Protein AF-0000000084444527 (afdb_homodimer)

pLDDT: mean 91.04, std 11.43, range [28.31, 98.81]

Organism: NCBI:txid207340

InterPro domains:
  IPR032710 NTF2-like domain superfamily [SSF54427] (9-114)

Nearest PDB structures (foldseek):
  1ask-assembly1_B  TM=8.135E-01  e=3.419E-04  Rattus norvegicus
  3ujm-assembly1_B  TM=7.842E-01  e=1.025E-03  Drosophila melanogaster
  8v1l-assembly3_F-2  TM=7.521E-01  e=4.103E-03  Homo sapiens
  6ta7-assembly3_D  TM=7.707E-01  e=9.762E-03  Homo sapiens
  8v1l-assembly2_D  TM=7.637E-01  e=1.740E-02  Homo sapiens

Secondary structure (DSSP, 8-state):
--HHHHHHHHHHHHHS-HHHHHHHEEEEEEEE-SSTT-EEEHHHHHHHHHTSPPPSEEEEEEEEEEEEETTEEEEEEEEEEE-TTS--EEEEEEEEEEEEETTEEEEEEEEEE-------/--HHHHHHHHHHHHHS-HHHHHHHEEEEEEEE-SSTT-EEEHHHHHHHHHTSPPPSEEEEEEEEEEEEETTEEEEEEEEEEE-TTS--EEEEEEEEEEEEETTEEEEEEEEEE-------

Radius of gyration: 17.02 Å; Cα contacts (8 Å, |Δi|>4): 523; chains: 2; bounding box: 49×42×37 Å

Sequence (240 aa):
MDDNRVWDFETSLWTADAKHYRDSIDDECLMVLPEPPYVMSGQQAIAAVSDTPRWTRVTLSERQVMRPQEGLIVVAYKAEAEREGSQPYVAHCTSTYRRLGHEEWRVVQHQQTPPLTVGGMDDNRVWDFETSLWTADAKHYRDSIDDECLMVLPEPPYVMSGQQAIAAVSDTPRWTRVTLSERQVMRPQEGLIVVAYKAEAEREGSQPYVAHCTSTYRRLGHEEWRVVQHQQTPPLTVGG

Structure (mmCIF, N/CA/C/O backbone):
data_AF-0000000084444527-model_v1
#
loop_
_entity.id
_entity.type
_entity.pdbx_description
1 polymer 'DUF4440 domain-containing protein'
#
loop_
_atom_site.group_PDB
_atom_site.id
_atom_site.type_symbol
_atom_site.label_atom_id
_atom_site.label_alt_id
_atom_site.label_comp_id
_atom_site.label_asym_id
_atom_site.label_entity_id
_atom_site.label_seq_id
_atom_site.pdbx_PDB_ins_code
_atom_site.Cartn_x
_atom_site.Cartn_y
_atom_site.Cartn_z
_atom_site.occupancy
_atom_site.B_iso_or_equiv
_atom_site.auth_seq_id
_atom_site.auth_comp_id
_atom_site.auth_asym_id
_atom_site.auth_atom_id
_atom_site.pdbx_PDB_model_num
ATOM 1 N N . MET A 1 1 ? -16.109 11.234 -1.781 1 87.56 1 MET A N 1
ATOM 2 C CA . MET A 1 1 ? -15.156 12.336 -1.745 1 87.56 1 MET A CA 1
ATOM 3 C C . MET A 1 1 ? -14.602 12.617 -3.137 1 87.56 1 MET A C 1
ATOM 5 O O . MET A 1 1 ? -14.164 11.703 -3.836 1 87.56 1 MET A O 1
ATOM 9 N N . ASP A 1 2 ? -14.68 13.906 -3.512 1 93.25 2 ASP A N 1
ATOM 10 C CA . ASP A 1 2 ? -14.141 14.203 -4.836 1 93.25 2 ASP A CA 1
ATOM 11 C C . ASP A 1 2 ? -12.609 14.219 -4.816 1 93.25 2 ASP A C 1
ATOM 13 O O . ASP A 1 2 ? -12 14.188 -3.746 1 93.25 2 ASP A O 1
ATOM 17 N N . ASP A 1 3 ? -11.969 14.219 -6.008 1 96.19 3 ASP A N 1
ATOM 18 C CA . ASP A 1 3 ? -10.531 14.039 -6.129 1 96.19 3 ASP A CA 1
ATOM 19 C C . ASP A 1 3 ? -9.773 15.148 -5.402 1 96.19 3 ASP A C 1
ATOM 21 O O . ASP A 1 3 ? -8.75 14.891 -4.762 1 96.19 3 ASP A O 1
ATOM 25 N N . ASN A 1 4 ? -10.203 16.344 -5.535 1 96.25 4 ASN A N 1
ATOM 26 C CA . ASN A 1 4 ? -9.539 17.438 -4.855 1 96.25 4 ASN A CA 1
ATOM 27 C C . ASN A 1 4 ? -9.484 17.219 -3.348 1 96.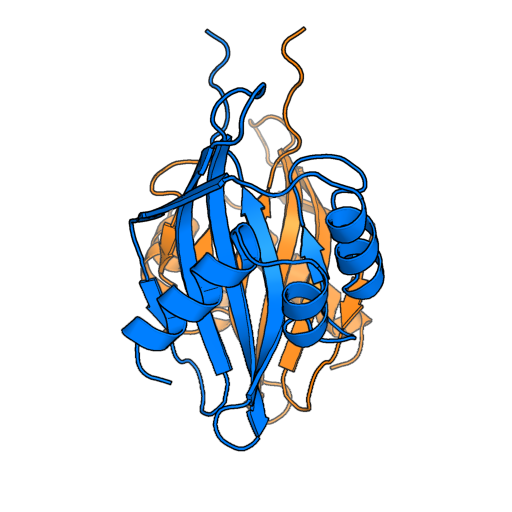25 4 ASN A C 1
ATOM 29 O O . ASN A 1 4 ? -8.453 17.453 -2.717 1 96.25 4 ASN A O 1
ATOM 33 N N . ARG A 1 5 ? -10.594 16.812 -2.799 1 95.5 5 ARG A N 1
ATOM 34 C CA . ARG A 1 5 ? -10.672 16.547 -1.365 1 95.5 5 ARG A CA 1
ATOM 35 C C . ARG A 1 5 ? -9.766 15.391 -0.976 1 95.5 5 ARG A C 1
ATOM 37 O O . ARG A 1 5 ? -9.188 15.383 0.114 1 95.5 5 ARG A O 1
ATOM 44 N N . VAL A 1 6 ? -9.664 14.375 -1.839 1 97.38 6 VAL A N 1
ATOM 45 C CA . VAL A 1 6 ? -8.773 13.234 -1.616 1 97.38 6 VAL A CA 1
ATOM 46 C C . VAL A 1 6 ? -7.336 13.727 -1.469 1 97.38 6 VAL A C 1
ATOM 48 O O . VAL A 1 6 ? -6.648 13.375 -0.508 1 97.38 6 VAL A O 1
ATOM 51 N N . TRP A 1 7 ? -6.945 14.594 -2.361 1 97.81 7 TRP A N 1
ATOM 52 C CA . TRP A 1 7 ? -5.551 15.008 -2.381 1 97.81 7 TRP A CA 1
ATOM 53 C C . TRP A 1 7 ? -5.266 16.016 -1.268 1 97.81 7 TRP A C 1
ATOM 55 O O . TRP A 1 7 ? -4.164 16.031 -0.711 1 97.81 7 TRP A O 1
ATOM 65 N N . ASP A 1 8 ? -6.297 16.844 -0.928 1 95.5 8 ASP A N 1
ATOM 66 C CA . ASP A 1 8 ? -6.16 17.672 0.262 1 95.5 8 ASP A CA 1
ATOM 67 C C . ASP A 1 8 ? -5.965 16.812 1.513 1 95.5 8 ASP A C 1
ATOM 69 O O . ASP A 1 8 ? -5.113 17.125 2.352 1 95.5 8 ASP A O 1
ATOM 73 N N . PHE A 1 9 ? -6.762 15.836 1.606 1 95.31 9 PHE A N 1
ATOM 74 C CA . PHE A 1 9 ? -6.676 14.906 2.723 1 95.31 9 PHE A CA 1
ATOM 75 C C . PHE A 1 9 ? -5.309 14.234 2.766 1 95.31 9 PHE A C 1
ATOM 77 O O . PHE A 1 9 ? -4.633 14.258 3.797 1 95.31 9 PHE A O 1
ATOM 84 N N . GLU A 1 10 ? -4.871 13.727 1.662 1 97.06 10 GLU A N 1
ATOM 85 C CA . GLU A 1 10 ? -3.582 13.047 1.591 1 97.06 10 GLU A CA 1
ATOM 86 C C . GLU A 1 10 ? -2.439 14 1.938 1 97.06 10 GLU A C 1
ATOM 88 O O . GLU A 1 10 ? -1.533 13.641 2.693 1 97.06 10 GLU A O 1
ATOM 93 N N . THR A 1 11 ? -2.443 15.219 1.368 1 95.81 11 THR A N 1
ATOM 94 C CA . THR A 1 11 ? -1.426 16.219 1.666 1 95.81 11 THR A CA 1
ATOM 95 C C . THR A 1 11 ? -1.365 16.5 3.166 1 95.81 11 THR A C 1
ATOM 97 O O . THR A 1 11 ? -0.28 16.641 3.734 1 95.81 11 THR A O 1
ATOM 100 N N . SER A 1 12 ? -2.51 16.531 3.773 1 93.31 12 SER A N 1
ATOM 101 C CA . SER A 1 12 ? -2.572 16.828 5.199 1 93.31 12 SER A CA 1
ATOM 102 C C . SER A 1 12 ? -1.908 15.734 6.027 1 93.31 12 SER A C 1
ATOM 104 O O . SER A 1 12 ? -1.396 16 7.117 1 93.31 12 SER A O 1
ATOM 106 N N . LEU A 1 13 ? -1.876 14.539 5.602 1 92.31 13 LEU A N 1
ATOM 107 C CA . LEU A 1 13 ? -1.239 13.43 6.316 1 92.31 13 LEU A CA 1
ATOM 108 C C . LEU A 1 13 ? 0.27 13.641 6.398 1 92.31 13 LEU A C 1
ATOM 110 O O . LEU A 1 13 ? 0.923 13.117 7.305 1 92.31 13 LEU A O 1
ATOM 114 N N . TRP A 1 14 ? 0.808 14.391 5.477 1 92.56 14 TRP A N 1
ATOM 115 C CA . TRP A 1 14 ? 2.24 14.664 5.43 1 92.56 14 TRP A CA 1
ATOM 116 C C . TRP A 1 14 ? 2.598 15.875 6.277 1 92.56 14 TRP A C 1
ATOM 118 O O . TRP A 1 14 ? 3.686 15.945 6.852 1 92.56 14 TRP A O 1
ATOM 128 N N . THR A 1 15 ? 1.661 16.812 6.316 1 89.75 15 THR A N 1
ATOM 129 C CA . THR A 1 15 ? 2.053 18.125 6.816 1 89.75 15 THR A CA 1
ATOM 130 C C . THR A 1 15 ? 1.261 18.484 8.07 1 89.75 15 THR A C 1
ATOM 132 O O . THR A 1 15 ? 1.638 19.391 8.812 1 89.75 15 THR A O 1
ATOM 135 N N . ALA A 1 16 ? 0.19 17.812 8.281 1 81.19 16 ALA A N 1
ATOM 136 C CA . ALA A 1 16 ? -0.69 18.203 9.383 1 81.19 16 ALA A CA 1
ATOM 137 C C . ALA A 1 16 ? -0.092 17.797 10.727 1 81.19 16 ALA A C 1
ATOM 139 O O . ALA A 1 16 ? 0.877 17.047 10.789 1 81.19 16 ALA A O 1
ATOM 140 N N . ASP A 1 17 ? -0.703 18.328 11.719 1 80.69 17 ASP A N 1
ATOM 141 C CA . ASP A 1 17 ? -0.211 18.062 13.07 1 80.69 17 ASP A CA 1
ATOM 142 C C . ASP A 1 17 ? -0.564 16.641 13.516 1 80.69 17 ASP A C 1
ATOM 144 O O . ASP A 1 17 ? -1.312 15.938 12.828 1 80.69 17 ASP A O 1
ATOM 148 N N . ALA A 1 18 ? -0.003 16.281 14.648 1 79.62 18 ALA A N 1
ATOM 149 C CA . ALA A 1 18 ? -0.12 14.93 15.164 1 79.62 18 ALA A CA 1
ATOM 150 C C . ALA A 1 18 ? -1.575 14.57 15.453 1 79.62 18 ALA A C 1
ATOM 152 O O . ALA A 1 18 ? -1.994 13.43 15.258 1 79.62 18 ALA A O 1
ATOM 153 N N . LYS A 1 19 ? -2.311 15.523 15.953 1 82 19 LYS A N 1
ATOM 154 C CA . LYS A 1 19 ? -3.711 15.258 16.266 1 82 19 LYS A CA 1
ATOM 155 C C . LYS A 1 19 ? -4.512 14.922 15.016 1 82 19 LYS A C 1
ATOM 157 O O . LYS A 1 19 ? -5.27 13.953 14.992 1 82 19 LYS A O 1
ATOM 162 N N . HIS A 1 20 ? -4.336 15.727 14.07 1 85.31 20 HIS A N 1
ATOM 163 C CA . HIS A 1 20 ? -5.012 15.469 12.805 1 85.31 20 HIS A CA 1
ATOM 164 C C . HIS A 1 20 ? -4.602 14.117 12.227 1 85.31 20 HIS A C 1
ATOM 166 O O . HIS A 1 20 ? -5.445 13.367 11.727 1 85.31 20 HIS A O 1
ATOM 172 N N . TYR A 1 21 ? -3.348 13.859 12.305 1 87.56 21 TYR A N 1
ATOM 173 C CA . TYR A 1 21 ? -2.844 12.57 11.836 1 87.56 21 TYR A CA 1
ATOM 174 C C . TYR A 1 21 ? -3.525 11.422 12.57 1 87.56 21 TYR A C 1
ATOM 176 O O . TYR A 1 21 ? -4.031 10.492 11.938 1 87.56 21 TYR A O 1
ATOM 184 N N . ARG A 1 22 ? -3.668 11.539 13.852 1 88.19 22 ARG A N 1
ATOM 185 C CA . ARG A 1 22 ? -4.277 10.508 14.688 1 88.19 22 ARG A CA 1
ATOM 186 C C . ARG A 1 22 ? -5.738 10.289 14.305 1 88.19 22 ARG A C 1
ATOM 188 O O . ARG A 1 22 ? -6.211 9.148 14.266 1 88.19 22 ARG A O 1
ATOM 195 N N . ASP A 1 23 ? -6.375 11.367 13.984 1 91.44 23 ASP A N 1
ATOM 196 C CA . ASP A 1 23 ? -7.797 11.289 13.672 1 91.44 23 ASP A CA 1
ATOM 197 C C . ASP A 1 23 ? -8.023 10.711 12.273 1 91.44 23 ASP A C 1
ATOM 199 O O . ASP A 1 23 ? -9.141 10.312 11.938 1 91.44 23 ASP A O 1
ATOM 203 N N . SER A 1 24 ? -6.992 10.625 11.523 1 94.12 24 SER A N 1
ATOM 204 C CA . SER A 1 24 ? -7.121 10.234 10.117 1 94.12 24 SER A CA 1
ATOM 205 C C . SER A 1 24 ? -6.758 8.773 9.922 1 94.12 24 SER A C 1
ATOM 207 O O . SER A 1 24 ? -7.094 8.18 8.891 1 94.12 24 SER A O 1
ATOM 209 N N . ILE A 1 25 ? -6.082 8.219 10.898 1 95.06 25 ILE A N 1
ATOM 210 C CA . ILE A 1 25 ? -5.543 6.871 10.734 1 95.06 25 ILE A CA 1
ATOM 211 C C . ILE A 1 25 ? -6.441 5.867 11.461 1 95.06 25 ILE A C 1
ATOM 213 O O . ILE A 1 25 ? -6.777 6.055 12.633 1 95.06 25 ILE A O 1
ATOM 217 N N . ASP A 1 26 ? -6.828 4.836 10.797 1 96.19 26 ASP A N 1
ATOM 218 C CA . ASP A 1 26 ? -7.652 3.775 11.367 1 96.19 26 ASP A CA 1
ATOM 219 C C . ASP A 1 26 ? -6.871 2.982 12.414 1 96.19 26 ASP A C 1
ATOM 221 O O . ASP A 1 26 ? -5.664 2.787 12.281 1 96.19 26 ASP A O 1
ATOM 225 N N . ASP A 1 27 ? -7.527 2.463 13.398 1 92.5 27 ASP A N 1
ATOM 226 C CA . ASP A 1 27 ? -6.91 1.618 14.414 1 92.5 27 ASP A CA 1
ATOM 227 C C . ASP A 1 27 ? -6.32 0.352 13.789 1 92.5 27 ASP A C 1
ATOM 229 O O . ASP A 1 27 ? -5.348 -0.203 14.305 1 92.5 27 ASP A O 1
ATOM 233 N N . GLU A 1 28 ? -6.906 -0.056 12.719 1 95.56 28 GLU A N 1
ATOM 234 C CA . GLU A 1 28 ? -6.477 -1.278 12.047 1 95.56 28 GLU A CA 1
ATOM 235 C C . GLU A 1 28 ? -5.648 -0.963 10.805 1 95.56 28 GLU A C 1
ATOM 237 O O . GLU A 1 28 ? -5.672 -1.718 9.828 1 95.56 28 GLU A O 1
ATOM 242 N N . CYS A 1 29 ? -5.016 0.14 10.812 1 97.69 29 CYS A N 1
ATOM 243 C CA . CYS A 1 29 ? -4.168 0.531 9.695 1 97.69 29 CYS A CA 1
ATOM 244 C C . CYS A 1 29 ? -2.846 -0.227 9.719 1 97.69 29 CYS A C 1
ATOM 246 O O . CYS A 1 29 ? -2.297 -0.488 10.789 1 97.69 29 CYS A O 1
ATOM 248 N N . LEU A 1 30 ? -2.326 -0.591 8.57 1 98.31 30 LEU A N 1
ATOM 249 C CA . LEU A 1 30 ? -0.961 -1.072 8.391 1 98.31 30 LEU A CA 1
ATOM 250 C C . LEU A 1 30 ? -0.166 -0.13 7.492 1 98.31 30 LEU A C 1
ATOM 252 O O . LEU A 1 30 ? -0.66 0.303 6.449 1 98.31 30 LEU A O 1
ATOM 256 N N . MET A 1 31 ? 1.063 0.157 7.926 1 97.38 31 MET A N 1
ATOM 257 C CA . MET A 1 31 ? 1.95 1.044 7.18 1 97.38 31 MET A CA 1
ATOM 258 C C . MET A 1 31 ? 3.309 0.39 6.953 1 97.38 31 MET A C 1
ATOM 260 O O . MET A 1 31 ? 3.814 -0.32 7.824 1 97.38 31 MET A O 1
ATOM 264 N N . VAL A 1 32 ? 3.801 0.658 5.82 1 97.25 32 VAL A N 1
ATOM 265 C CA . VAL A 1 32 ? 5.16 0.222 5.508 1 97.25 32 VAL A CA 1
ATOM 266 C C . VAL A 1 32 ? 6.008 1.424 5.098 1 97.25 32 VAL A C 1
ATOM 268 O O . VAL A 1 32 ? 5.637 2.174 4.191 1 97.25 32 VAL A O 1
ATOM 271 N N . LEU A 1 33 ? 7.074 1.602 5.801 1 94.19 33 LEU A N 1
ATOM 272 C CA . LEU A 1 33 ? 8.047 2.65 5.523 1 94.19 33 LEU A CA 1
ATOM 273 C C . LEU A 1 33 ? 9.398 2.051 5.133 1 94.19 33 LEU A C 1
ATOM 275 O O . LEU A 1 33 ? 9.641 0.861 5.348 1 94.19 33 LEU A O 1
ATOM 279 N N . PRO A 1 34 ? 10.281 2.869 4.512 1 93.31 34 PRO A N 1
ATOM 280 C CA . PRO A 1 34 ? 11.539 2.328 3.98 1 93.31 34 PRO A CA 1
ATOM 281 C C . PRO A 1 34 ? 12.602 2.143 5.055 1 93.31 34 PRO A C 1
ATOM 283 O O . PRO A 1 34 ? 13.703 1.67 4.762 1 93.31 34 PRO A O 1
ATOM 286 N N . GLU A 1 35 ? 12.367 2.49 6.277 1 89.44 35 GLU A N 1
ATOM 287 C CA . GLU A 1 35 ? 13.281 2.312 7.402 1 89.44 35 GLU A CA 1
ATOM 288 C C . GLU A 1 35 ? 12.641 1.477 8.508 1 89.44 35 GLU A C 1
ATOM 290 O O . GLU A 1 35 ? 11.414 1.44 8.633 1 89.44 35 GLU A O 1
ATOM 295 N N . PRO A 1 36 ? 13.531 0.834 9.273 1 92.12 36 PRO A N 1
ATOM 296 C CA . PRO A 1 36 ? 12.953 0.029 10.352 1 92.12 36 PRO A CA 1
ATOM 297 C C . PRO A 1 36 ? 12.008 0.828 11.242 1 92.12 36 PRO A C 1
ATOM 299 O O . PRO A 1 36 ? 12.227 2.02 11.477 1 92.12 36 PRO A O 1
ATOM 302 N N . PRO A 1 37 ? 10.984 0.166 11.898 1 93 37 PRO A N 1
ATOM 303 C CA . PRO A 1 37 ? 10.688 -1.268 11.906 1 93 37 PRO A CA 1
ATOM 304 C C . PRO A 1 37 ? 9.953 -1.725 10.648 1 93 37 PRO A C 1
ATOM 306 O O . PRO A 1 37 ? 9.375 -2.814 10.625 1 93 37 PRO A O 1
ATOM 309 N N . TYR A 1 38 ? 9.938 -0.997 9.539 1 94.44 38 TYR A N 1
ATOM 310 C CA . TYR A 1 38 ? 9.445 -1.172 8.18 1 94.44 38 TYR A CA 1
ATOM 311 C C . TYR A 1 38 ? 7.926 -1.339 8.172 1 94.44 38 TYR A C 1
ATOM 313 O O . TYR A 1 38 ? 7.227 -0.656 7.418 1 94.44 38 TYR A O 1
ATOM 321 N N . VAL A 1 39 ? 7.453 -2.365 8.992 1 96.31 39 VAL A N 1
ATOM 322 C CA . VAL A 1 39 ? 6.023 -2.627 9.117 1 96.31 39 VAL A CA 1
ATOM 323 C C . VAL A 1 39 ? 5.508 -2.088 10.445 1 96.31 39 VAL A C 1
ATOM 325 O O . VAL A 1 39 ? 6.023 -2.447 11.508 1 96.31 39 VAL A O 1
ATOM 328 N N . MET A 1 40 ? 4.465 -1.234 10.367 1 95 40 MET A N 1
ATOM 329 C CA . MET A 1 40 ? 3.916 -0.602 11.562 1 95 40 MET A CA 1
ATOM 330 C C . MET A 1 40 ? 2.395 -0.698 11.578 1 95 40 MET A C 1
ATOM 332 O O . MET A 1 40 ? 1.747 -0.564 10.539 1 95 40 MET A O 1
ATOM 336 N N . SER A 1 41 ? 1.911 -0.892 12.734 1 95.44 41 SER A N 1
ATOM 337 C CA . SER A 1 41 ? 0.473 -0.72 12.914 1 95.44 41 SER A CA 1
ATOM 338 C C . SER A 1 41 ? 0.093 0.757 12.945 1 95.44 41 SER A C 1
ATOM 340 O O . SER A 1 41 ? 0.963 1.625 13.039 1 95.44 41 SER A O 1
ATOM 342 N N . GLY A 1 42 ? -1.279 0.958 12.914 1 90.81 42 GLY A N 1
ATOM 343 C CA . GLY A 1 42 ? -1.762 2.326 13.031 1 90.81 42 GLY A CA 1
ATOM 344 C C . GLY A 1 42 ? -1.288 3.02 14.289 1 90.81 42 GLY A C 1
ATOM 345 O O . GLY A 1 42 ? -0.842 4.168 14.242 1 90.81 42 GLY A O 1
ATOM 346 N N . GLN A 1 43 ? -1.346 2.33 15.359 1 89.38 43 GLN A N 1
ATOM 347 C CA . GLN A 1 43 ? -0.951 2.895 16.641 1 89.38 43 GLN A CA 1
ATOM 348 C C . GLN A 1 43 ? 0.546 3.189 16.688 1 89.38 43 GLN A C 1
ATOM 350 O O . GLN A 1 43 ? 0.968 4.227 17.188 1 89.38 43 GLN A O 1
ATOM 355 N N . GLN A 1 44 ? 1.338 2.283 16.188 1 90.25 44 GLN A N 1
ATOM 356 C CA . GLN A 1 44 ? 2.781 2.484 16.109 1 90.25 44 GLN A CA 1
ATOM 357 C C . GLN A 1 44 ? 3.129 3.676 15.227 1 90.25 44 GLN A C 1
ATOM 359 O O . GLN A 1 44 ? 4.02 4.465 15.562 1 90.25 44 GLN A O 1
ATOM 364 N N . ALA A 1 45 ? 2.424 3.785 14.102 1 86.69 45 ALA A N 1
ATOM 365 C CA . ALA A 1 45 ? 2.648 4.891 13.172 1 86.69 45 ALA A CA 1
ATOM 366 C C . ALA A 1 45 ? 2.311 6.23 13.828 1 86.69 45 ALA A C 1
ATOM 368 O O . ALA A 1 45 ? 3.061 7.199 13.695 1 86.69 45 ALA A O 1
ATOM 369 N N . ILE A 1 46 ? 1.213 6.246 14.477 1 85.81 46 ILE A N 1
ATOM 370 C CA . ILE A 1 46 ? 0.765 7.445 15.172 1 85.81 46 ILE A CA 1
ATOM 371 C C . ILE A 1 46 ? 1.805 7.859 16.219 1 85.81 46 ILE A C 1
ATOM 373 O O . ILE A 1 46 ? 2.145 9.039 16.328 1 85.81 46 ILE A O 1
ATOM 377 N N . ALA A 1 47 ? 2.33 6.922 16.875 1 83.56 47 ALA A N 1
ATOM 378 C CA . ALA A 1 47 ? 3.336 7.199 17.891 1 83.56 47 ALA A CA 1
ATOM 379 C C . ALA A 1 47 ? 4.625 7.719 17.266 1 83.56 47 ALA A C 1
ATOM 381 O O . ALA A 1 47 ? 5.277 8.609 17.828 1 83.56 47 ALA A O 1
ATOM 382 N N . ALA A 1 48 ? 4.957 7.109 16.141 1 77.94 48 ALA A N 1
ATOM 383 C CA . ALA A 1 48 ? 6.191 7.508 15.477 1 77.94 48 ALA A CA 1
ATOM 384 C C . ALA A 1 48 ? 6.09 8.93 14.945 1 77.94 48 ALA A C 1
ATOM 386 O O . ALA A 1 48 ? 7.066 9.688 14.984 1 77.94 48 ALA A O 1
ATOM 387 N N . VAL A 1 49 ? 4.957 9.258 14.367 1 72.94 49 VAL A N 1
ATOM 388 C CA . VAL A 1 49 ? 4.742 10.578 13.797 1 72.94 49 VAL A CA 1
ATOM 389 C C . VAL A 1 49 ? 4.734 11.633 14.898 1 72.94 49 VAL A C 1
ATOM 391 O O . VAL A 1 49 ? 5.199 12.758 14.703 1 72.94 49 VAL A O 1
ATOM 394 N N . SER A 1 50 ? 4.191 11.273 15.992 1 69.38 50 SER A N 1
ATOM 395 C CA . SER A 1 50 ? 4.156 12.195 17.125 1 69.38 50 SER A CA 1
ATOM 396 C C . SER A 1 50 ? 5.562 12.594 17.562 1 69.38 50 SER A C 1
ATOM 398 O O . SER A 1 50 ? 5.77 13.695 18.078 1 69.38 50 SER A O 1
ATOM 400 N N . ASP A 1 51 ? 6.441 11.781 17.156 1 71.31 51 ASP A N 1
ATOM 401 C CA . ASP A 1 51 ? 7.801 12 17.641 1 71.31 51 ASP A CA 1
ATOM 402 C C . ASP A 1 51 ? 8.719 12.461 16.516 1 71.31 51 ASP A C 1
ATOM 404 O O . ASP A 1 51 ? 9.914 12.688 16.734 1 71.31 51 ASP A O 1
ATOM 408 N N . THR A 1 52 ? 8.234 12.5 15.391 1 70.12 52 THR A N 1
ATOM 409 C CA . THR A 1 52 ? 9.055 12.844 14.234 1 70.12 52 THR A CA 1
ATOM 410 C C . THR A 1 52 ? 8.648 14.203 13.672 1 70.12 52 THR A C 1
ATOM 412 O O . THR A 1 52 ? 7.457 14.516 13.586 1 70.12 52 THR A O 1
ATOM 415 N N . PRO A 1 53 ? 9.695 14.977 13.438 1 72.94 53 PRO A N 1
ATOM 416 C CA . PRO A 1 53 ? 9.344 16.266 12.812 1 72.94 53 PRO A CA 1
ATOM 417 C C . PRO A 1 53 ? 8.492 16.094 11.555 1 72.94 53 PRO A C 1
ATOM 419 O O . PRO A 1 53 ? 8.695 15.148 10.789 1 72.94 53 PRO A O 1
ATOM 422 N N . ARG A 1 54 ? 7.633 16.984 11.438 1 79.75 54 ARG A N 1
ATOM 423 C CA . ARG A 1 54 ? 6.773 16.984 10.258 1 79.75 54 ARG A CA 1
ATOM 424 C C . ARG A 1 54 ? 7.473 17.625 9.062 1 79.75 54 ARG A C 1
ATOM 426 O O . ARG A 1 54 ? 8.398 18.422 9.234 1 79.75 54 ARG A O 1
ATOM 433 N N . TRP A 1 55 ? 6.977 17.109 7.867 1 88.75 55 TRP A N 1
ATOM 434 C CA . TRP A 1 55 ? 7.434 17.766 6.645 1 88.75 55 TRP A CA 1
ATOM 435 C C . TRP A 1 55 ? 6.859 19.172 6.535 1 88.75 55 TRP A C 1
ATOM 437 O O . TRP A 1 55 ? 5.691 19.406 6.867 1 88.75 55 TRP A O 1
ATOM 447 N N . THR A 1 56 ? 7.641 20.094 6.074 1 89.69 56 THR A N 1
ATOM 448 C CA . THR A 1 56 ? 7.184 21.469 5.926 1 89.69 56 THR A CA 1
ATOM 449 C C . THR A 1 56 ? 6.391 21.641 4.629 1 89.69 56 THR A C 1
ATOM 451 O O . THR A 1 56 ? 5.473 22.469 4.559 1 89.69 56 THR A O 1
ATOM 454 N N . ARG A 1 57 ? 6.879 20.906 3.654 1 93.56 57 ARG A N 1
ATOM 455 C CA . ARG A 1 57 ? 6.207 20.938 2.361 1 93.56 57 ARG A CA 1
ATOM 456 C C . ARG A 1 57 ? 6.219 19.578 1.693 1 93.56 57 ARG A C 1
ATOM 458 O O . ARG A 1 57 ? 7.18 18.812 1.842 1 93.56 57 ARG A O 1
ATOM 465 N N . VAL A 1 58 ? 5.152 19.328 0.957 1 96.81 58 VAL A N 1
ATOM 466 C CA . VAL A 1 58 ? 5.109 18.125 0.135 1 96.81 58 VAL A CA 1
ATOM 467 C C . VAL A 1 58 ? 4.355 18.406 -1.162 1 96.81 58 VAL A C 1
ATOM 469 O O . VAL A 1 58 ? 3.365 19.156 -1.162 1 96.81 58 VAL A O 1
ATOM 472 N N . THR A 1 59 ? 4.91 17.984 -2.188 1 97.75 59 THR A N 1
ATOM 473 C CA . THR A 1 59 ? 4.23 18 -3.479 1 97.75 59 THR A CA 1
ATOM 474 C C . THR A 1 59 ? 3.854 16.578 -3.908 1 97.75 59 THR A C 1
ATOM 476 O O . THR A 1 59 ? 4.688 15.672 -3.883 1 97.75 59 THR A O 1
ATOM 479 N N . LEU A 1 60 ? 2.609 16.391 -4.184 1 98.12 60 LEU A N 1
ATOM 480 C CA . LEU A 1 60 ? 2.115 15.117 -4.688 1 98.12 60 LEU A CA 1
ATOM 481 C C . LEU A 1 60 ? 1.883 15.172 -6.191 1 98.12 60 LEU A C 1
ATOM 483 O O . LEU A 1 60 ? 1.089 15.992 -6.672 1 98.12 60 LEU A O 1
ATOM 487 N N . SER A 1 61 ? 2.557 14.344 -6.902 1 98 61 SER A N 1
ATOM 488 C CA . SER A 1 61 ? 2.436 14.289 -8.359 1 98 61 SER A CA 1
ATOM 489 C C . SER A 1 61 ? 2.146 12.867 -8.836 1 98 61 SER A C 1
ATOM 491 O O . SER A 1 61 ? 2.049 11.945 -8.023 1 98 61 SER A O 1
ATOM 493 N N . GLU A 1 62 ? 1.837 12.734 -10.227 1 96.81 62 GLU A N 1
ATOM 494 C CA . GLU A 1 62 ? 1.49 11.438 -10.805 1 96.81 62 GLU A CA 1
ATOM 495 C C . GLU A 1 62 ? 0.308 10.812 -10.07 1 96.81 62 GLU A C 1
ATOM 497 O O . GLU A 1 62 ? 0.329 9.617 -9.758 1 96.81 62 GLU A O 1
ATOM 502 N N . ARG A 1 63 ? -0.609 11.625 -9.797 1 98 63 ARG A N 1
ATOM 503 C CA . ARG A 1 63 ? -1.729 11.297 -8.922 1 98 63 ARG A CA 1
ATOM 504 C C . ARG A 1 63 ? -2.705 10.352 -9.609 1 98 63 ARG A C 1
ATOM 506 O O . ARG A 1 63 ? -3.146 10.617 -10.734 1 98 63 ARG A O 1
ATOM 513 N N . GLN A 1 64 ? -3.016 9.289 -9.008 1 98 64 GLN A N 1
ATOM 514 C CA . GLN A 1 64 ? -4.059 8.367 -9.453 1 98 64 GLN A CA 1
ATOM 515 C C . GLN A 1 64 ? -5.043 8.07 -8.328 1 98 64 GLN A C 1
ATOM 517 O O . GLN A 1 64 ? -4.641 7.859 -7.18 1 98 64 GLN A O 1
ATOM 522 N N . VAL A 1 65 ? -6.309 8.141 -8.633 1 98.38 65 VAL A N 1
ATOM 523 C CA . VAL A 1 65 ? -7.379 7.816 -7.699 1 98.38 65 VAL A CA 1
ATOM 524 C C . VAL A 1 65 ? -8.242 6.691 -8.273 1 98.38 65 VAL A C 1
ATOM 526 O O . VAL A 1 65 ? -8.664 6.754 -9.43 1 98.38 65 VAL A O 1
ATOM 529 N N . MET A 1 66 ? -8.453 5.656 -7.523 1 98.31 66 MET A N 1
ATOM 530 C CA . MET A 1 66 ? -9.375 4.578 -7.871 1 98.31 66 MET A CA 1
ATOM 531 C C . MET A 1 66 ? -10.43 4.391 -6.785 1 98.31 66 MET A C 1
ATOM 533 O O . MET A 1 66 ? -10.164 4.641 -5.605 1 98.31 66 MET A O 1
ATOM 537 N N . ARG A 1 67 ? -11.594 4.051 -7.246 1 98.06 67 ARG A N 1
ATOM 538 C CA . ARG A 1 67 ? -12.719 3.787 -6.355 1 98.06 67 ARG A CA 1
ATOM 539 C C . ARG A 1 67 ? -13.32 2.416 -6.62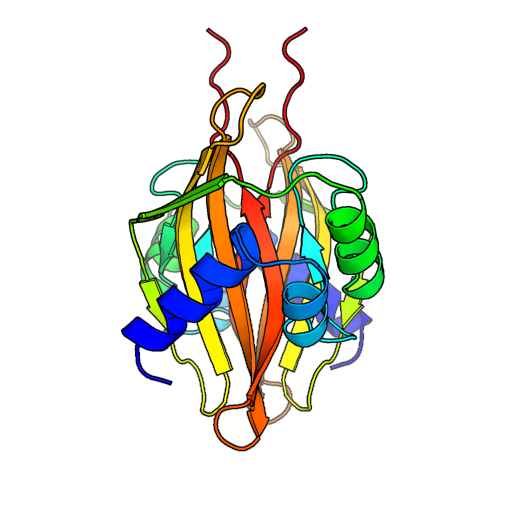9 1 98.06 67 ARG A C 1
ATOM 541 O O . ARG A 1 67 ? -14.406 2.316 -7.211 1 98.06 67 ARG A O 1
ATOM 548 N N . PRO A 1 68 ? -12.664 1.347 -6.062 1 97.25 68 PRO A N 1
ATOM 549 C CA . PRO A 1 68 ? -13.07 -0.019 -6.406 1 97.25 68 PRO A CA 1
ATOM 550 C C . PRO A 1 68 ? -14.461 -0.371 -5.898 1 97.25 68 PRO A C 1
ATOM 552 O O . PRO A 1 68 ? -15.109 -1.274 -6.434 1 97.25 68 PRO A O 1
ATOM 555 N N . GLN A 1 69 ? -14.875 0.273 -4.875 1 95.12 69 GLN A N 1
ATOM 556 C CA . GLN A 1 69 ? -16.203 0.097 -4.309 1 95.12 69 GLN A CA 1
ATOM 557 C C . GLN A 1 69 ? -16.625 1.323 -3.5 1 95.12 69 GLN A C 1
ATOM 559 O O . GLN A 1 69 ? -15.789 2.146 -3.129 1 95.12 69 GLN A O 1
ATOM 564 N N . GLU A 1 70 ? -17.969 1.339 -3.291 1 94.5 70 GLU A N 1
ATOM 565 C CA . GLU A 1 70 ? -18.453 2.426 -2.443 1 94.5 70 GLU A CA 1
ATOM 566 C C . GLU A 1 70 ? -17.797 2.379 -1.064 1 94.5 70 GLU A C 1
ATOM 568 O O . GLU A 1 70 ? -17.75 1.325 -0.428 1 94.5 70 GLU A O 1
ATOM 573 N N . GLY A 1 71 ? -17.234 3.49 -0.634 1 96.5 71 GLY A N 1
ATOM 574 C CA . GLY A 1 71 ? -16.641 3.586 0.688 1 96.5 71 GLY A CA 1
ATOM 575 C C . GLY A 1 71 ? -15.188 3.145 0.722 1 96.5 71 GLY A C 1
ATOM 576 O O . GLY A 1 71 ? -14.609 2.98 1.797 1 96.5 71 GLY A O 1
ATOM 577 N N . LEU A 1 72 ? -14.688 2.92 -0.437 1 97.88 72 LEU A N 1
ATOM 578 C CA . LEU A 1 72 ? -13.305 2.484 -0.548 1 97.88 72 LEU A CA 1
ATOM 579 C C . LEU A 1 72 ? -12.57 3.271 -1.629 1 97.88 72 LEU A C 1
ATOM 581 O O . LEU A 1 72 ? -12.984 3.277 -2.789 1 97.88 72 LEU A O 1
ATOM 585 N N . ILE A 1 73 ? -11.461 3.963 -1.255 1 98.38 73 ILE A N 1
ATOM 586 C CA . ILE A 1 73 ? -10.648 4.727 -2.195 1 98.38 73 ILE A CA 1
ATOM 587 C C . ILE A 1 73 ? -9.195 4.277 -2.104 1 98.38 73 ILE A C 1
ATOM 589 O O . ILE A 1 73 ? -8.672 4.066 -1.007 1 98.38 73 ILE A O 1
ATOM 593 N N . VAL A 1 74 ? -8.562 4.086 -3.182 1 98.75 74 VAL A N 1
ATOM 594 C CA . VAL A 1 74 ? -7.133 3.816 -3.279 1 98.75 74 VAL A CA 1
ATOM 595 C C . VAL A 1 74 ? -6.449 4.922 -4.082 1 98.75 74 VAL A C 1
ATOM 597 O O . VAL A 1 74 ? -6.934 5.309 -5.152 1 98.75 74 VAL A O 1
ATOM 600 N N . VAL A 1 75 ? -5.363 5.438 -3.564 1 98.81 75 VAL A N 1
ATOM 601 C CA . VAL A 1 75 ? -4.625 6.461 -4.297 1 98.81 75 VAL A CA 1
ATOM 602 C C . VAL A 1 75 ? -3.166 6.039 -4.449 1 98.81 75 VAL A C 1
ATOM 604 O O . VAL A 1 75 ? -2.639 5.301 -3.615 1 98.81 75 VAL A O 1
ATOM 607 N N . ALA A 1 76 ? -2.533 6.441 -5.457 1 98.75 76 ALA A N 1
ATOM 608 C CA . ALA A 1 76 ? -1.102 6.32 -5.715 1 98.75 76 ALA A CA 1
ATOM 609 C C . ALA A 1 76 ? -0.521 7.633 -6.234 1 98.75 76 ALA A C 1
ATOM 611 O O . ALA A 1 76 ? -1.204 8.383 -6.934 1 98.75 76 ALA A O 1
ATOM 612 N N . TYR A 1 77 ? 0.66 7.867 -5.883 1 98.62 77 TYR A N 1
ATOM 613 C CA . TYR A 1 77 ? 1.264 9.148 -6.23 1 98.62 77 TYR A CA 1
ATOM 614 C C . TYR A 1 77 ? 2.756 9.148 -5.922 1 98.62 77 TYR A C 1
ATOM 616 O O . TYR A 1 77 ? 3.25 8.273 -5.211 1 98.62 77 TYR A O 1
ATOM 624 N N . LYS A 1 78 ? 3.402 10.133 -6.473 1 98.38 78 LYS A N 1
ATOM 625 C CA . LYS A 1 78 ? 4.77 10.477 -6.094 1 98.38 78 LYS A CA 1
ATOM 626 C C . LYS A 1 78 ? 4.789 11.633 -5.094 1 98.38 78 LYS A C 1
ATOM 628 O O . LYS A 1 78 ? 4.172 12.672 -5.324 1 98.38 78 LYS A O 1
ATOM 633 N N . ALA A 1 79 ? 5.398 11.414 -4.008 1 97.94 79 ALA A N 1
ATOM 634 C CA . ALA A 1 79 ? 5.551 12.445 -2.988 1 97.94 79 ALA A CA 1
ATOM 635 C C . ALA A 1 79 ? 6.965 13.016 -2.996 1 97.94 79 ALA A C 1
ATOM 637 O O . ALA A 1 79 ? 7.945 12.273 -2.992 1 97.94 79 ALA A O 1
ATOM 638 N N . GLU A 1 80 ? 7.113 14.242 -3.09 1 97.62 80 GLU A N 1
ATOM 639 C CA . GLU A 1 80 ? 8.344 14.984 -2.846 1 97.62 80 GLU A CA 1
ATOM 640 C C . GLU A 1 80 ? 8.203 15.906 -1.636 1 97.62 80 GLU A C 1
ATOM 642 O O . GLU A 1 80 ? 7.461 16.891 -1.679 1 97.62 80 GLU A O 1
ATOM 647 N N . ALA A 1 81 ? 8.922 15.555 -0.586 1 95.62 81 ALA A N 1
ATOM 648 C CA . ALA A 1 81 ? 8.75 16.25 0.689 1 95.62 81 ALA A CA 1
ATOM 649 C C . ALA A 1 81 ? 10.047 16.922 1.124 1 95.62 81 ALA A C 1
ATOM 651 O O . ALA A 1 81 ? 11.141 16.469 0.781 1 95.62 81 ALA A O 1
ATOM 652 N N . GLU A 1 82 ? 9.852 18 1.772 1 94.62 82 GLU A N 1
ATOM 653 C CA . GLU A 1 82 ? 10.977 18.781 2.281 1 94.62 82 GLU A CA 1
ATOM 654 C C . GLU A 1 82 ? 10.758 19.188 3.734 1 94.62 82 GLU A C 1
ATOM 656 O O . GLU A 1 82 ? 9.617 19.422 4.152 1 94.62 82 GLU A O 1
ATOM 661 N N . ARG A 1 83 ? 11.773 19.156 4.48 1 90.06 83 ARG A N 1
ATOM 662 C CA . ARG A 1 83 ? 11.797 19.719 5.832 1 90.06 83 ARG A CA 1
ATOM 663 C C . ARG A 1 83 ? 13.156 20.328 6.148 1 90.06 83 ARG A C 1
ATOM 665 O O . ARG A 1 83 ? 14.172 19.938 5.57 1 90.06 83 ARG A O 1
ATOM 672 N N . GLU A 1 84 ? 13.055 21.312 6.949 1 85.31 84 GLU A N 1
ATOM 673 C CA . GLU A 1 84 ? 14.281 22.016 7.297 1 85.31 84 GLU A CA 1
ATOM 674 C C . GLU A 1 84 ? 15.312 21.062 7.902 1 85.31 84 GLU A C 1
ATOM 676 O O . GLU A 1 84 ? 14.961 20.203 8.727 1 85.31 84 GLU A O 1
ATOM 681 N N . GLY A 1 85 ? 16.562 21.188 7.449 1 85.56 85 GLY A N 1
ATOM 682 C CA . GLY A 1 85 ? 17.672 20.453 8.047 1 85.56 85 GLY A CA 1
ATOM 683 C C . GLY A 1 85 ? 17.797 19.031 7.52 1 85.56 85 GLY A C 1
ATOM 684 O O . GLY A 1 85 ? 18.594 18.25 8.031 1 85.56 85 GLY A O 1
ATOM 685 N N . SER A 1 86 ? 16.969 18.672 6.578 1 83.94 86 SER A N 1
ATOM 686 C CA . SER A 1 86 ? 17.031 17.328 6.023 1 83.94 86 SER A CA 1
ATOM 687 C C . SER A 1 86 ? 17.094 17.359 4.5 1 83.94 86 SER A C 1
ATOM 689 O O . SER A 1 86 ? 16.688 18.359 3.881 1 83.94 86 SER A O 1
ATOM 691 N N . GLN A 1 87 ? 17.703 16.344 3.934 1 89.94 87 GLN A N 1
ATOM 692 C CA . GLN A 1 87 ? 17.656 16.188 2.484 1 89.94 87 GLN A CA 1
ATOM 693 C C . GLN A 1 87 ? 16.219 15.953 2.008 1 89.94 87 GLN A C 1
ATOM 695 O O . GLN A 1 87 ? 15.43 15.32 2.705 1 89.94 87 GLN A O 1
ATOM 700 N N . PRO A 1 88 ? 15.953 16.469 0.828 1 93.31 88 PRO A N 1
ATOM 701 C CA . PRO A 1 88 ? 14.633 16.188 0.264 1 93.31 88 PRO A CA 1
ATOM 702 C C . PRO A 1 88 ? 14.336 14.695 0.203 1 93.31 88 PRO A C 1
ATOM 704 O O . PRO A 1 88 ? 15.25 13.875 0.085 1 93.31 88 PRO A O 1
ATOM 707 N N . TYR A 1 89 ? 13.094 14.422 0.394 1 94.25 89 TYR A N 1
ATOM 708 C CA . TYR A 1 89 ? 12.625 13.039 0.416 1 94.25 89 TYR A CA 1
ATOM 709 C C . TYR A 1 89 ? 11.688 12.766 -0.753 1 94.25 89 TYR A C 1
ATOM 711 O O . TYR A 1 89 ? 10.758 13.547 -1.011 1 94.25 89 TYR A O 1
ATOM 719 N N . VAL A 1 90 ? 11.984 11.727 -1.534 1 96.44 90 VAL A N 1
ATOM 720 C CA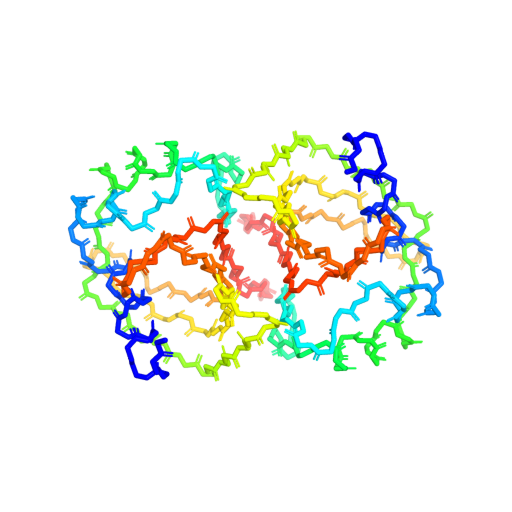 . VAL A 1 90 ? 11.148 11.32 -2.658 1 96.44 90 VAL A CA 1
ATOM 721 C C . VAL A 1 90 ? 10.711 9.867 -2.484 1 96.44 90 VAL A C 1
ATOM 723 O O . VAL A 1 90 ? 11.539 9 -2.195 1 96.44 90 VAL A O 1
ATOM 726 N N . ALA A 1 91 ? 9.438 9.648 -2.637 1 97.19 91 ALA A N 1
ATOM 727 C CA . ALA A 1 91 ? 8.914 8.281 -2.578 1 97.19 91 ALA A CA 1
ATOM 728 C C . ALA A 1 91 ? 7.652 8.141 -3.422 1 97.19 91 ALA A C 1
ATOM 730 O O . ALA A 1 91 ? 6.918 9.117 -3.621 1 97.19 91 ALA A O 1
ATOM 731 N N . HIS A 1 92 ? 7.453 7.035 -4.004 1 98.38 92 HIS A N 1
ATOM 732 C CA . HIS A 1 92 ? 6.156 6.656 -4.555 1 98.38 92 HIS A CA 1
ATOM 733 C C . HIS A 1 92 ? 5.289 5.977 -3.498 1 98.38 92 HIS A C 1
ATOM 735 O O . HIS A 1 92 ? 5.758 5.094 -2.777 1 98.38 92 HIS A O 1
ATOM 741 N N . CYS A 1 93 ? 4.02 6.434 -3.412 1 98.56 93 CYS A N 1
ATOM 742 C CA . CYS A 1 93 ? 3.205 6.031 -2.27 1 98.56 93 CYS A CA 1
ATOM 743 C C . CYS A 1 93 ? 1.848 5.512 -2.723 1 98.56 93 CYS A C 1
ATOM 745 O O . CYS A 1 93 ? 1.357 5.887 -3.789 1 98.56 93 CYS A O 1
ATOM 747 N N . THR A 1 94 ? 1.336 4.621 -1.927 1 98.75 94 THR A N 1
ATOM 748 C CA . THR A 1 94 ? -0.096 4.348 -1.979 1 98.75 94 THR A CA 1
ATOM 749 C C . THR A 1 94 ? -0.745 4.602 -0.621 1 98.75 94 THR A C 1
ATOM 751 O O . THR A 1 94 ? -0.084 4.508 0.416 1 98.75 94 THR A O 1
ATOM 754 N N . SER A 1 95 ? -1.999 4.973 -0.628 1 98.62 95 SER A N 1
ATOM 755 C CA . SER A 1 95 ? -2.875 4.969 0.539 1 98.62 95 SER A CA 1
ATOM 756 C C . SER A 1 95 ? -4.25 4.402 0.198 1 98.62 95 SER A C 1
ATOM 758 O O . SER A 1 95 ? -4.75 4.602 -0.911 1 98.62 95 SER A O 1
ATOM 760 N N . THR A 1 96 ? -4.855 3.666 1.121 1 98.69 96 THR A N 1
ATOM 761 C CA . THR A 1 96 ? -6.227 3.178 1.022 1 98.69 96 THR A CA 1
ATOM 762 C C . THR A 1 96 ? -7.086 3.75 2.145 1 98.69 96 THR A C 1
ATOM 764 O O . THR A 1 96 ? -6.684 3.74 3.311 1 98.69 96 THR A O 1
ATOM 767 N N . TYR A 1 97 ? -8.273 4.242 1.735 1 98.06 97 TYR A N 1
ATOM 768 C CA . TYR A 1 97 ? -9.211 4.832 2.686 1 98.06 97 TYR A CA 1
ATOM 769 C C . TYR A 1 97 ? -10.492 4.016 2.762 1 98.06 97 TYR A C 1
ATOM 771 O O . TYR A 1 97 ? -11 3.539 1.741 1 98.06 97 TYR A O 1
ATOM 779 N N . ARG A 1 98 ? -10.977 3.916 3.947 1 97.81 98 ARG A N 1
ATOM 780 C CA . ARG A 1 98 ? -12.352 3.443 4.105 1 97.81 98 ARG A CA 1
ATOM 781 C C . ARG A 1 98 ? -13.25 4.547 4.645 1 97.81 98 ARG A C 1
ATOM 783 O O . ARG A 1 98 ? -12.805 5.395 5.422 1 97.81 98 ARG A O 1
ATOM 790 N N . ARG A 1 99 ? -14.461 4.453 4.215 1 96.88 99 ARG A N 1
ATOM 791 C CA . ARG A 1 99 ? -15.461 5.398 4.711 1 96.88 99 ARG A CA 1
ATOM 792 C C . ARG A 1 99 ? -16.125 4.875 5.984 1 96.88 99 ARG A C 1
ATOM 794 O O . ARG A 1 99 ? -16.578 3.732 6.023 1 96.88 99 ARG A O 1
ATOM 801 N N . LEU A 1 100 ? -16.125 5.672 7.023 1 94.5 100 LEU A N 1
ATOM 802 C CA . LEU A 1 100 ? -16.781 5.309 8.273 1 94.5 100 LEU A CA 1
ATOM 803 C C . LEU A 1 100 ? -18.188 5.887 8.344 1 94.5 100 LEU A C 1
ATOM 805 O O . LEU A 1 100 ? -19.062 5.32 9 1 94.5 100 LEU A O 1
ATOM 809 N N . GLY A 1 101 ? -18.391 6.996 7.828 1 91.38 101 GLY A N 1
ATOM 810 C CA . GLY A 1 101 ? -19.641 7.723 7.809 1 91.38 101 GLY A CA 1
ATOM 811 C C . GLY A 1 101 ? -19.656 8.867 6.816 1 91.38 101 GLY A C 1
ATOM 812 O O . GLY A 1 101 ? -18.812 8.93 5.922 1 91.38 101 GLY A O 1
ATOM 813 N N . HIS A 1 102 ? -20.656 9.656 7.016 1 89.06 102 HIS A N 1
ATOM 814 C CA . HIS A 1 102 ? -20.781 10.766 6.074 1 89.06 102 HIS A CA 1
ATOM 815 C C . HIS A 1 102 ? -19.547 11.664 6.113 1 89.06 102 HIS A C 1
ATOM 817 O O . HIS A 1 102 ? -19.266 12.289 7.137 1 89.06 102 HIS A O 1
ATOM 823 N N . GLU A 1 103 ? -18.703 11.688 5.039 1 86.81 103 GLU A N 1
ATOM 824 C CA . GLU A 1 103 ? -17.516 12.508 4.824 1 86.81 103 GLU A CA 1
ATOM 825 C C . GLU A 1 103 ? -16.422 12.164 5.832 1 86.81 103 GLU A C 1
ATOM 827 O O . GLU A 1 103 ? -15.57 13 6.141 1 86.81 103 GLU A O 1
ATOM 832 N N . GLU A 1 104 ? -16.547 11.07 6.52 1 93.88 104 GLU A N 1
ATOM 833 C CA . GLU A 1 104 ? -15.523 10.609 7.461 1 93.88 104 GLU A CA 1
ATOM 834 C C . GLU A 1 104 ? -14.727 9.438 6.883 1 93.88 104 GLU A C 1
ATOM 836 O O . GLU A 1 104 ? -15.273 8.352 6.684 1 93.88 104 GLU A O 1
ATOM 841 N N . TRP A 1 105 ? -13.5 9.719 6.629 1 96 105 TRP A N 1
ATOM 842 C CA . TRP A 1 105 ? -12.617 8.734 6.004 1 96 105 TRP A CA 1
ATOM 843 C C . TRP A 1 105 ? -11.406 8.453 6.891 1 96 105 TRP A C 1
ATOM 845 O O . TRP A 1 105 ? -10.906 9.344 7.578 1 96 105 TRP A O 1
ATOM 855 N N . ARG A 1 106 ? -10.969 7.219 6.926 1 96.94 106 ARG A N 1
ATOM 856 C CA . ARG A 1 106 ? -9.766 6.824 7.648 1 96.94 106 ARG A CA 1
ATOM 857 C C . ARG A 1 106 ? -8.82 6.023 6.754 1 96.94 106 ARG A C 1
ATOM 859 O O . ARG A 1 106 ? -9.273 5.234 5.922 1 96.94 106 ARG A O 1
ATOM 866 N N . VAL A 1 107 ? -7.57 6.227 7.043 1 97.56 107 VAL A N 1
ATOM 867 C CA . VAL A 1 107 ? -6.547 5.48 6.316 1 97.56 107 VAL A CA 1
ATOM 868 C C . VAL A 1 107 ? -6.41 4.082 6.91 1 97.56 107 VAL A C 1
ATOM 870 O O . VAL A 1 107 ? -6.234 3.93 8.125 1 97.56 107 VAL A O 1
ATOM 873 N N . VAL A 1 108 ? -6.496 3.045 6.016 1 98.38 108 VAL A N 1
ATOM 874 C CA . VAL A 1 108 ? -6.348 1.678 6.5 1 98.38 108 VAL A CA 1
ATOM 875 C C . VAL A 1 108 ? -5.039 1.085 5.984 1 98.38 108 VAL A C 1
ATOM 877 O O . VAL A 1 108 ? -4.605 0.026 6.445 1 98.38 108 VAL A O 1
ATOM 880 N N . GLN A 1 109 ? -4.418 1.728 5.074 1 98.44 109 GLN A N 1
ATOM 881 C CA . GLN A 1 109 ? -3.145 1.298 4.504 1 98.44 109 GLN A CA 1
ATOM 882 C C . GLN A 1 109 ? -2.35 2.488 3.975 1 98.44 109 GLN A C 1
ATOM 884 O O . GLN A 1 109 ? -2.912 3.389 3.348 1 98.44 109 GLN A O 1
ATOM 889 N N . HIS A 1 110 ? -1.097 2.568 4.234 1 98.06 110 HIS A N 1
ATOM 890 C CA . HIS A 1 110 ? -0.175 3.525 3.635 1 98.06 110 HIS A CA 1
ATOM 891 C C . HIS A 1 110 ? 1.214 2.92 3.463 1 98.06 110 HIS A C 1
ATOM 893 O O . HIS A 1 110 ? 1.685 2.18 4.328 1 98.06 110 HIS A O 1
ATOM 899 N N . GLN A 1 111 ? 1.809 3.25 2.381 1 98.19 111 GLN A N 1
ATOM 900 C CA . GLN A 1 111 ? 3.152 2.727 2.152 1 98.19 111 GLN A CA 1
ATOM 901 C C . GLN A 1 111 ? 3.979 3.684 1.302 1 98.19 111 GLN A C 1
ATOM 903 O O . GLN A 1 111 ? 3.443 4.359 0.419 1 98.19 111 GLN A O 1
ATOM 908 N N . GLN A 1 112 ? 5.297 3.746 1.631 1 97.19 112 GLN A N 1
ATOM 909 C CA . GLN A 1 112 ? 6.23 4.613 0.922 1 97.19 112 GLN A CA 1
ATOM 910 C C . GLN A 1 112 ? 7.391 3.812 0.338 1 97.19 11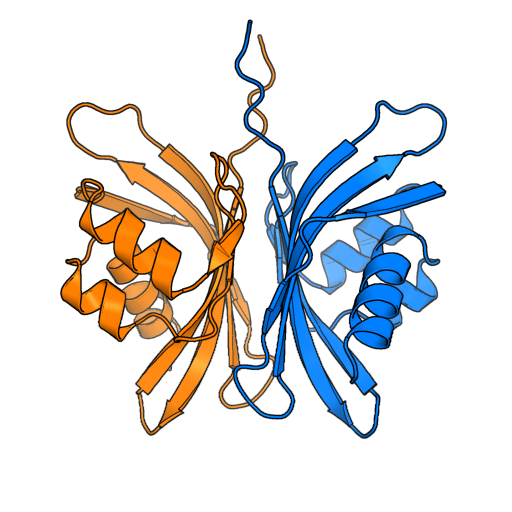2 GLN A C 1
ATOM 912 O O . GLN A 1 112 ? 8.047 3.051 1.052 1 97.19 112 GLN A O 1
ATOM 917 N N . THR A 1 113 ? 7.637 3.967 -0.923 1 97.38 113 THR A N 1
ATOM 918 C CA . THR A 1 113 ? 8.711 3.289 -1.64 1 97.38 113 THR A CA 1
ATOM 919 C C . THR A 1 113 ? 9.641 4.301 -2.307 1 97.38 113 THR A C 1
ATOM 921 O O . THR A 1 113 ? 9.344 4.809 -3.389 1 97.38 113 THR A O 1
ATOM 924 N N . PRO A 1 114 ? 10.789 4.582 -1.669 1 95.69 114 PRO A N 1
ATOM 925 C CA . PRO A 1 114 ? 11.781 5.406 -2.359 1 95.69 114 PRO A CA 1
ATOM 926 C C . PRO A 1 114 ? 12.32 4.742 -3.623 1 95.69 114 PRO A C 1
ATOM 928 O O . PRO A 1 114 ? 12.375 3.514 -3.705 1 95.69 114 PRO A O 1
ATOM 931 N N . PRO A 1 115 ? 12.633 5.574 -4.633 1 91.44 115 PRO A N 1
ATOM 932 C CA . PRO A 1 115 ? 13.305 4.957 -5.777 1 91.44 115 PRO A CA 1
ATOM 933 C C . PRO A 1 115 ? 14.625 4.289 -5.398 1 91.44 115 PRO A C 1
ATOM 935 O O . PRO A 1 115 ? 15.305 4.738 -4.473 1 91.44 115 PRO A O 1
ATOM 938 N N . LEU A 1 116 ? 14.883 3.137 -6.016 1 84.06 116 LEU A N 1
ATOM 939 C CA . LEU A 1 116 ? 16.141 2.445 -5.734 1 84.06 116 LEU A CA 1
ATOM 940 C C . LEU A 1 116 ? 17.328 3.295 -6.148 1 84.06 116 LEU A C 1
ATOM 942 O O . LEU A 1 116 ? 17.297 3.967 -7.18 1 84.06 116 LEU A O 1
ATOM 946 N N . THR A 1 117 ? 18 3.975 -5.223 1 62.44 117 THR A N 1
ATOM 947 C CA . THR A 1 117 ? 19.203 4.727 -5.57 1 62.44 117 THR A CA 1
ATOM 948 C C . THR A 1 117 ? 20.188 3.85 -6.344 1 62.44 117 THR A C 1
ATOM 950 O O . THR A 1 117 ? 20.5 2.734 -5.922 1 62.44 117 THR A O 1
ATOM 953 N N . VAL A 1 118 ? 20.172 3.818 -7.738 1 46.25 118 VAL A N 1
ATOM 954 C CA . VAL A 1 118 ? 21.297 3.203 -8.438 1 46.25 118 VAL A CA 1
ATOM 955 C C . VAL A 1 118 ? 22.609 3.643 -7.797 1 46.25 118 VAL A C 1
ATOM 957 O O . VAL A 1 118 ? 22.891 4.84 -7.703 1 46.25 118 VAL A O 1
ATOM 960 N N . GLY A 1 119 ? 23.234 2.99 -6.855 1 33.84 119 GLY A N 1
ATOM 961 C CA . GLY A 1 119 ? 24.641 3.281 -6.609 1 33.84 119 GLY A CA 1
ATOM 962 C C . GLY A 1 119 ? 25.391 3.646 -7.871 1 33.84 119 GLY A C 1
ATOM 963 O O . GLY A 1 119 ? 25.375 2.904 -8.852 1 33.84 119 GLY A O 1
ATOM 964 N N . GLY A 1 120 ? 25.531 4.945 -8.148 1 28.31 120 GLY A N 1
ATOM 965 C CA . GLY A 1 120 ? 26.703 5.281 -8.93 1 28.31 120 GLY A CA 1
ATOM 966 C C . GLY A 1 120 ? 27.938 4.5 -8.523 1 28.31 120 GLY A C 1
ATOM 967 O O . GLY A 1 120 ? 28.047 4.039 -7.383 1 28.31 120 GLY A O 1
ATOM 968 N N . MET B 1 1 ? -12.281 -14.641 5.109 1 87.38 1 MET B N 1
ATOM 969 C CA . MET B 1 1 ? -11.141 -15.5 4.84 1 87.38 1 MET B CA 1
ATOM 970 C C . MET B 1 1 ? -10.234 -15.609 6.062 1 87.38 1 MET B C 1
ATOM 972 O O . MET B 1 1 ? -9.859 -14.594 6.656 1 87.38 1 MET B O 1
ATOM 976 N N . ASP B 1 2 ? -9.93 -16.844 6.422 1 93.19 2 ASP B N 1
ATOM 977 C CA . ASP B 1 2 ? -9.047 -16.984 7.574 1 93.19 2 ASP B CA 1
ATOM 978 C C . ASP B 1 2 ? -7.602 -16.656 7.199 1 93.19 2 ASP B C 1
ATOM 980 O O . ASP B 1 2 ? -7.277 -16.516 6.016 1 93.19 2 ASP B O 1
ATOM 984 N N . ASP B 1 3 ? -6.723 -16.469 8.203 1 96.19 3 ASP B N 1
ATOM 985 C CA . ASP B 1 3 ? -5.371 -15.969 7.992 1 96.19 3 ASP B CA 1
ATOM 986 C C . ASP B 1 3 ? -4.574 -16.906 7.078 1 96.19 3 ASP B C 1
ATOM 988 O O . ASP B 1 3 ? -3.814 -16.438 6.227 1 96.19 3 ASP B O 1
ATOM 992 N N . ASN B 1 4 ? -4.695 -18.156 7.277 1 96.19 4 ASN B N 1
ATOM 993 C CA . ASN B 1 4 ? -3.975 -19.109 6.434 1 96.19 4 ASN B CA 1
ATOM 994 C C . ASN B 1 4 ? -4.328 -18.922 4.961 1 96.19 4 ASN B C 1
ATOM 996 O O . ASN B 1 4 ? -3.447 -18.938 4.098 1 96.19 4 ASN B O 1
ATOM 1000 N N . ARG B 1 5 ? -5.598 -18.797 4.695 1 95.44 5 ARG B N 1
ATOM 1001 C CA . ARG B 1 5 ? -6.062 -18.594 3.324 1 95.44 5 ARG B CA 1
ATOM 1002 C C . ARG B 1 5 ? -5.555 -17.266 2.764 1 95.44 5 ARG B C 1
ATOM 1004 O O . ARG B 1 5 ? -5.27 -17.172 1.569 1 95.44 5 ARG B O 1
ATOM 1011 N N . VAL B 1 6 ? -5.492 -16.234 3.611 1 97.38 6 VAL B N 1
ATOM 1012 C CA . VAL B 1 6 ? -4.957 -14.93 3.215 1 97.38 6 VAL B CA 1
ATOM 1013 C C . VAL B 1 6 ? -3.52 -15.094 2.723 1 97.38 6 VAL B C 1
ATOM 1015 O O . VAL B 1 6 ? -3.172 -14.625 1.637 1 97.38 6 VAL B O 1
ATOM 1018 N N . TRP B 1 7 ? -2.75 -15.828 3.473 1 97.81 7 TRP B N 1
ATOM 1019 C CA . TRP B 1 7 ? -1.33 -15.922 3.152 1 97.81 7 TRP B CA 1
ATOM 1020 C C . TRP B 1 7 ? -1.098 -16.875 1.979 1 97.81 7 TRP B C 1
ATOM 1022 O O . TRP B 1 7 ? -0.181 -16.656 1.18 1 97.81 7 TRP B O 1
ATOM 1032 N N . ASP B 1 8 ? -1.966 -17.906 1.862 1 95.38 8 ASP B N 1
ATOM 1033 C CA . ASP B 1 8 ? -1.929 -18.719 0.653 1 95.38 8 ASP B CA 1
ATOM 1034 C C . ASP B 1 8 ? -2.229 -17.891 -0.586 1 95.38 8 ASP B C 1
ATOM 1036 O O . ASP B 1 8 ? -1.549 -18.016 -1.607 1 95.38 8 ASP B O 1
ATOM 1040 N N . PHE B 1 9 ? -3.217 -17.109 -0.455 1 95.25 9 PHE B N 1
ATOM 1041 C CA . PHE B 1 9 ? -3.607 -16.219 -1.535 1 95.25 9 PHE B CA 1
ATOM 1042 C C . PHE B 1 9 ? -2.473 -15.266 -1.882 1 95.25 9 PHE B C 1
ATOM 1044 O O . PHE B 1 9 ? -2.07 -15.164 -3.043 1 95.25 9 PHE B O 1
ATOM 1051 N N . GLU B 1 10 ? -1.918 -14.633 -0.899 1 97.06 10 GLU B N 1
ATOM 1052 C CA . GLU B 1 10 ? -0.833 -13.68 -1.116 1 97.06 10 GLU B CA 1
ATOM 1053 C C . GLU B 1 10 ? 0.381 -14.359 -1.744 1 97.06 10 GLU B C 1
ATOM 1055 O O . GLU B 1 10 ? 0.98 -13.828 -2.682 1 97.06 10 GLU B O 1
ATOM 1060 N N . THR B 1 11 ? 0.778 -15.539 -1.229 1 95.81 11 THR B N 1
ATOM 1061 C CA . THR B 1 11 ? 1.896 -16.297 -1.781 1 95.81 11 THR B CA 1
ATOM 1062 C C . THR B 1 11 ? 1.666 -16.594 -3.26 1 95.81 11 THR B C 1
ATOM 1064 O O . THR B 1 11 ? 2.59 -16.5 -4.07 1 95.81 11 THR B O 1
ATOM 1067 N N . SER B 1 12 ? 0.449 -16.891 -3.576 1 93.31 12 SER B N 1
ATOM 1068 C CA . SER B 1 12 ? 0.125 -17.234 -4.957 1 93.31 12 SER B CA 1
ATOM 1069 C C . SER B 1 12 ? 0.314 -16.047 -5.887 1 93.31 12 SER B C 1
ATOM 1071 O O . SER B 1 12 ? 0.603 -16.219 -7.074 1 93.31 12 SER B O 1
ATOM 1073 N N . LEU B 1 13 ? 0.172 -14.859 -5.445 1 92.25 13 LEU B N 1
ATOM 1074 C CA . LEU B 1 13 ? 0.358 -13.664 -6.258 1 92.25 13 LEU B CA 1
ATOM 1075 C C . LEU B 1 13 ? 1.812 -13.523 -6.695 1 92.25 13 LEU B C 1
ATOM 1077 O O . LEU B 1 13 ? 2.102 -12.883 -7.711 1 92.25 13 LEU B O 1
ATOM 1081 N N . TRP B 1 14 ? 2.711 -14.117 -5.949 1 92.62 14 TRP B N 1
ATOM 1082 C CA . TRP B 1 14 ? 4.137 -14.055 -6.242 1 92.62 14 TRP B CA 1
ATOM 1083 C C . TRP B 1 14 ? 4.555 -15.172 -7.184 1 92.62 14 TRP B C 1
ATOM 1085 O O . TRP B 1 14 ? 5.461 -15.008 -8 1 92.62 14 TRP B O 1
ATOM 1095 N N . THR B 1 15 ? 3.869 -16.297 -7.035 1 89.88 15 THR B N 1
ATOM 1096 C CA . THR B 1 15 ? 4.418 -17.5 -7.648 1 89.88 15 THR B CA 1
ATOM 1097 C C . THR B 1 15 ? 3.463 -18.062 -8.703 1 89.88 15 THR B C 1
ATOM 1099 O O . THR B 1 15 ? 3.857 -18.875 -9.531 1 89.88 15 THR B O 1
ATOM 1102 N N . ALA B 1 16 ? 2.24 -17.672 -8.633 1 81.19 16 ALA B N 1
ATOM 1103 C CA . ALA B 1 16 ? 1.239 -18.266 -9.508 1 81.19 16 ALA B CA 1
ATOM 1104 C C . ALA B 1 16 ? 1.403 -17.781 -10.945 1 81.19 16 ALA B C 1
ATOM 1106 O O . ALA B 1 16 ? 2.148 -16.828 -11.203 1 81.19 16 ALA B O 1
ATOM 1107 N N . ASP B 1 17 ? 0.71 -18.438 -11.789 1 80.69 17 ASP B N 1
ATOM 1108 C CA . ASP B 1 17 ? 0.804 -18.109 -13.203 1 80.69 17 ASP B CA 1
ATOM 1109 C C . ASP B 1 17 ? 0.053 -16.812 -13.508 1 80.69 17 ASP B C 1
ATOM 1111 O O . ASP B 1 17 ? -0.65 -16.281 -12.648 1 80.69 17 ASP B O 1
ATOM 1115 N N . ALA B 1 18 ? 0.261 -16.359 -14.727 1 79.06 18 ALA B N 1
ATOM 1116 C CA . ALA B 1 18 ? -0.269 -15.07 -15.156 1 79.06 18 ALA B CA 1
ATOM 1117 C C . ALA B 1 18 ? -1.793 -15.055 -15.094 1 79.06 18 ALA B C 1
ATOM 1119 O O . ALA B 1 18 ? -2.396 -14.031 -14.773 1 79.06 18 ALA B O 1
ATOM 1120 N N . LYS B 1 19 ? -2.395 -16.156 -15.453 1 81.88 19 LYS B N 1
ATOM 1121 C CA . LYS B 1 19 ? -3.854 -16.219 -15.438 1 81.88 19 LYS B CA 1
ATOM 1122 C C . LYS B 1 19 ? -4.395 -16.047 -14.016 1 81.88 19 LYS B C 1
ATOM 1124 O O . LYS B 1 19 ? -5.324 -15.266 -13.797 1 81.88 19 LYS B O 1
ATOM 1129 N N . HIS B 1 20 ? -3.836 -16.766 -13.164 1 85.31 20 HIS B N 1
ATOM 1130 C CA . HIS B 1 20 ? -4.242 -16.641 -11.766 1 85.31 20 HIS B CA 1
ATOM 1131 C C . HIS B 1 20 ? -4.023 -15.211 -11.258 1 85.31 20 HIS B C 1
ATOM 1133 O O . HIS B 1 20 ? -4.875 -14.664 -10.555 1 85.31 20 HIS B O 1
ATOM 1139 N N . TYR B 1 21 ? -2.908 -14.68 -11.617 1 87.38 21 TYR B N 1
ATOM 1140 C CA . TYR B 1 21 ? -2.615 -13.305 -11.234 1 87.38 21 TYR B CA 1
ATOM 1141 C C . TYR B 1 21 ? -3.688 -12.352 -11.766 1 87.38 21 TYR B C 1
ATOM 1143 O O . TYR B 1 21 ? -4.23 -11.547 -11.008 1 87.38 21 TYR B O 1
ATOM 1151 N N . ARG B 1 22 ? -4.094 -12.531 -12.977 1 87.94 22 ARG B N 1
ATOM 1152 C CA . ARG B 1 22 ? -5.09 -11.68 -13.625 1 87.94 22 ARG B CA 1
ATOM 1153 C C . ARG B 1 22 ? -6.434 -11.781 -12.914 1 87.94 22 ARG B C 1
ATOM 1155 O O . ARG B 1 22 ? -7.129 -10.773 -12.734 1 87.94 22 ARG B O 1
ATOM 1162 N N . ASP B 1 23 ? -6.727 -12.977 -12.492 1 91.19 23 ASP B N 1
ATOM 1163 C CA . ASP B 1 23 ? -8.023 -13.211 -11.852 1 91.19 23 ASP B CA 1
ATOM 1164 C C . ASP B 1 23 ? -8.039 -12.656 -10.43 1 91.19 23 ASP B C 1
ATOM 1166 O O . ASP B 1 23 ? -9.109 -12.516 -9.828 1 91.19 23 ASP B O 1
ATOM 1170 N N . SER B 1 24 ? -6.91 -12.336 -9.922 1 94 24 SER B N 1
ATOM 1171 C CA . SER B 1 24 ? -6.801 -11.945 -8.523 1 94 24 SER B CA 1
ATOM 1172 C C . SER B 1 24 ? -6.738 -10.43 -8.375 1 94 24 SER B C 1
ATOM 1174 O O . SER B 1 24 ? -6.949 -9.898 -7.277 1 94 24 SER B O 1
ATOM 1176 N N . ILE B 1 25 ? -6.453 -9.766 -9.469 1 95 25 ILE B N 1
ATOM 1177 C CA . ILE B 1 25 ? -6.207 -8.328 -9.398 1 95 25 ILE B CA 1
ATOM 1178 C C . ILE B 1 25 ? -7.449 -7.57 -9.867 1 95 25 ILE B C 1
ATOM 1180 O O . ILE B 1 25 ? -7.992 -7.859 -10.938 1 95 25 ILE B O 1
ATOM 1184 N N . ASP B 1 26 ? -7.895 -6.637 -9.102 1 96.12 26 ASP B N 1
ATOM 1185 C CA . ASP B 1 26 ? -9.047 -5.801 -9.438 1 96.12 26 ASP B CA 1
ATOM 1186 C C . ASP B 1 26 ? -8.727 -4.887 -10.625 1 96.12 26 ASP B C 1
ATOM 1188 O O . ASP B 1 26 ? -7.598 -4.422 -10.773 1 96.12 26 ASP B O 1
ATOM 1192 N N . ASP B 1 27 ? -9.695 -4.562 -11.406 1 92.38 27 ASP B N 1
ATOM 1193 C CA . ASP B 1 27 ? -9.531 -3.629 -12.516 1 92.38 27 ASP B CA 1
ATOM 1194 C C . ASP B 1 27 ? -9.117 -2.248 -12.023 1 92.38 27 ASP B C 1
ATOM 1196 O O . ASP B 1 27 ? -8.438 -1.507 -12.734 1 92.38 27 ASP B O 1
ATOM 1200 N N . GLU B 1 28 ? -9.5 -1.943 -10.836 1 95.5 28 GLU B N 1
ATOM 1201 C CA . GLU B 1 28 ? -9.211 -0.637 -10.25 1 95.5 28 GLU B CA 1
ATOM 1202 C C . GLU B 1 28 ? -8.07 -0.725 -9.242 1 95.5 28 GLU B C 1
ATOM 1204 O O . GLU B 1 28 ? -8.039 0.036 -8.273 1 95.5 28 GLU B O 1
ATOM 1209 N N . CYS B 1 29 ? -7.234 -1.661 -9.422 1 97.69 29 CYS B N 1
ATOM 1210 C CA . CYS B 1 29 ? -6.082 -1.818 -8.531 1 97.69 29 CYS B CA 1
ATOM 1211 C C . CYS B 1 29 ? -5.012 -0.781 -8.844 1 97.69 29 CYS B C 1
ATOM 1213 O O . CYS B 1 29 ? -4.805 -0.424 -10.008 1 97.69 29 CYS B O 1
ATOM 1215 N N . LEU B 1 30 ? -4.34 -0.275 -7.84 1 98.31 30 LEU B N 1
ATOM 1216 C CA . LEU B 1 30 ? -3.115 0.506 -7.969 1 98.31 30 LEU B CA 1
ATOM 1217 C C . LEU B 1 30 ? -1.942 -0.211 -7.309 1 98.31 30 LEU B C 1
ATOM 1219 O O . LEU B 1 30 ? -2.064 -0.708 -6.188 1 98.31 30 LEU B O 1
ATOM 1223 N N . MET B 1 31 ? -0.81 -0.24 -8.023 1 97.31 31 MET B N 1
ATOM 1224 C CA . MET B 1 31 ? 0.403 -0.887 -7.531 1 97.31 31 MET B CA 1
ATOM 1225 C C . MET B 1 31 ? 1.596 0.061 -7.609 1 97.31 31 MET B C 1
ATOM 1227 O O . MET B 1 31 ? 1.716 0.838 -8.562 1 97.31 31 MET B O 1
ATOM 1231 N N . VAL B 1 32 ? 2.385 -0.05 -6.625 1 97.12 32 VAL B N 1
ATOM 1232 C CA . VAL B 1 32 ? 3.643 0.69 -6.625 1 97.12 32 VAL B CA 1
ATOM 1233 C C . VAL B 1 32 ? 4.812 -0.279 -6.457 1 97.12 32 VAL B C 1
ATOM 1235 O O . VAL B 1 32 ? 4.844 -1.067 -5.512 1 97.12 32 VAL B O 1
ATOM 1238 N N . LEU B 1 33 ? 5.691 -0.22 -7.402 1 94.06 33 LEU B N 1
ATOM 1239 C CA . LEU B 1 33 ? 6.918 -1.015 -7.395 1 94.06 33 LEU B CA 1
ATOM 1240 C C . LEU B 1 33 ? 8.148 -0.118 -7.316 1 94.06 33 LEU B C 1
ATOM 1242 O O . LEU B 1 33 ? 8.055 1.089 -7.551 1 94.06 33 LEU B O 1
ATOM 1246 N N . PRO B 1 34 ? 9.312 -0.707 -6.945 1 93.12 34 PRO B N 1
ATOM 1247 C CA . PRO B 1 34 ? 10.5 0.117 -6.707 1 93.12 34 PRO B CA 1
ATOM 1248 C C . PRO B 1 34 ? 11.219 0.498 -7.996 1 93.12 34 PRO B C 1
ATOM 1250 O O . PRO B 1 34 ? 12.242 1.194 -7.953 1 93.12 34 PRO B O 1
ATOM 1253 N N . GLU B 1 35 ? 10.781 0.088 -9.141 1 89.38 35 GLU B N 1
ATOM 1254 C CA . GLU B 1 35 ? 11.344 0.431 -10.438 1 89.38 35 GLU B CA 1
ATOM 1255 C C . GLU B 1 35 ? 10.289 1.074 -11.344 1 89.38 35 GLU B C 1
ATOM 1257 O O . GLU B 1 35 ? 9.094 0.831 -11.18 1 89.38 35 GLU B O 1
ATOM 1262 N N . PRO B 1 36 ? 10.812 1.883 -12.281 1 92.06 36 PRO B N 1
ATOM 1263 C CA . PRO B 1 36 ? 9.836 2.512 -13.172 1 92.06 36 PRO B CA 1
ATOM 1264 C C . PRO B 1 36 ? 8.906 1.497 -13.844 1 92.06 36 PRO B C 1
ATOM 1266 O O . PRO B 1 36 ? 9.328 0.381 -14.156 1 92.06 36 PRO B O 1
ATOM 1269 N N . PRO B 1 37 ? 7.645 1.908 -14.234 1 92.88 37 PRO B N 1
ATOM 1270 C CA . PRO B 1 37 ? 7.023 3.23 -14.125 1 92.88 37 PRO B CA 1
ATOM 1271 C C . PRO B 1 37 ? 6.516 3.533 -12.719 1 92.88 37 PRO B C 1
ATOM 1273 O O . PRO B 1 37 ? 5.723 4.457 -12.523 1 92.88 37 PRO B O 1
ATOM 1276 N N . TYR B 1 38 ? 6.945 2.852 -11.641 1 94.38 38 TYR B N 1
ATOM 1277 C CA . TYR B 1 38 ? 6.758 2.939 -10.203 1 94.38 38 TYR B CA 1
ATOM 1278 C C . TYR B 1 38 ? 5.289 2.762 -9.828 1 94.38 38 TYR B C 1
ATOM 1280 O O . TYR B 1 38 ? 4.957 1.963 -8.953 1 94.38 38 TYR B O 1
ATOM 1288 N N . VAL B 1 39 ? 4.406 3.643 -10.484 1 96.31 39 VAL B N 1
ATOM 1289 C CA . VAL B 1 39 ? 2.969 3.574 -10.258 1 96.31 39 VAL B CA 1
ATOM 1290 C C . VAL B 1 39 ? 2.289 2.898 -11.445 1 96.31 39 VAL B C 1
ATOM 1292 O O . VAL B 1 39 ? 2.443 3.34 -12.586 1 96.31 39 VAL B O 1
ATOM 1295 N N . MET B 1 40 ? 1.519 1.844 -11.148 1 95 40 MET B N 1
ATOM 1296 C CA . MET B 1 40 ? 0.863 1.075 -12.203 1 95 40 MET B CA 1
ATOM 1297 C C . MET B 1 40 ? -0.602 0.822 -11.859 1 95 40 MET B C 1
ATOM 1299 O O . MET B 1 40 ? -0.938 0.565 -10.703 1 95 40 MET B O 1
ATOM 1303 N N . SER B 1 41 ? -1.378 0.872 -12.875 1 95.44 41 SER B N 1
ATOM 1304 C CA . SER B 1 41 ? -2.74 0.373 -12.719 1 95.44 41 SER B CA 1
ATOM 1305 C C . SER B 1 41 ? -2.773 -1.151 -12.703 1 95.44 41 SER B C 1
ATOM 1307 O O . SER B 1 41 ? -1.775 -1.803 -13.023 1 95.44 41 SER B O 1
ATOM 1309 N N . GLY B 1 42 ? -4.012 -1.664 -12.352 1 90.5 42 GLY B N 1
ATOM 1310 C CA . GLY B 1 42 ? -4.188 -3.107 -12.383 1 90.5 42 GLY B CA 1
ATOM 1311 C C . GLY B 1 42 ? -3.877 -3.713 -13.742 1 90.5 42 GLY B C 1
ATOM 1312 O O . GLY B 1 42 ? -3.182 -4.727 -13.828 1 90.5 42 GLY B O 1
ATOM 1313 N N . GLN B 1 43 ? -4.34 -3.072 -14.742 1 89 43 GLN B N 1
ATOM 1314 C CA . GLN B 1 43 ? -4.137 -3.572 -16.094 1 89 43 GLN B CA 1
ATOM 1315 C C . GLN B 1 43 ? -2.662 -3.52 -16.484 1 89 43 GLN B C 1
ATOM 1317 O O . GLN B 1 43 ? -2.146 -4.449 -17.109 1 89 43 GLN B O 1
ATOM 1322 N N . GLN B 1 44 ? -2.004 -2.457 -16.172 1 90.12 44 GLN B N 1
ATOM 1323 C CA . GLN B 1 44 ? -0.576 -2.322 -16.438 1 90.12 44 GLN B CA 1
ATOM 1324 C C . GLN B 1 44 ? 0.23 -3.379 -15.695 1 90.12 44 GLN B C 1
ATOM 1326 O O . GLN B 1 44 ? 1.172 -3.953 -16.25 1 90.12 44 GLN B O 1
ATOM 1331 N N . ALA B 1 45 ? -0.15 -3.607 -14.445 1 86.38 45 ALA B N 1
ATOM 1332 C CA . ALA B 1 45 ? 0.532 -4.605 -13.625 1 86.38 45 ALA B CA 1
ATOM 1333 C C . ALA B 1 45 ? 0.36 -6.004 -14.211 1 86.38 45 ALA B C 1
ATOM 1335 O O . ALA B 1 45 ? 1.32 -6.777 -14.281 1 86.38 45 ALA B O 1
ATOM 1336 N N . ILE B 1 46 ? -0.83 -6.285 -14.586 1 85.25 46 ILE B N 1
ATOM 1337 C CA . ILE B 1 46 ? -1.143 -7.574 -15.188 1 85.25 46 ILE B CA 1
ATOM 1338 C C . ILE B 1 46 ? -0.308 -7.77 -16.453 1 85.25 46 ILE B C 1
ATOM 1340 O O . ILE B 1 46 ? 0.258 -8.844 -16.672 1 85.25 46 ILE B O 1
ATOM 1344 N N . ALA B 1 47 ? -0.179 -6.754 -17.188 1 83.31 47 ALA B N 1
ATOM 1345 C CA . ALA B 1 47 ? 0.599 -6.828 -18.422 1 83.31 47 ALA B CA 1
ATOM 1346 C C . ALA B 1 47 ? 2.082 -7.023 -18.125 1 83.31 47 ALA B C 1
ATOM 1348 O O . ALA B 1 47 ? 2.77 -7.766 -18.828 1 83.31 47 ALA B O 1
ATOM 1349 N N . ALA B 1 48 ? 2.523 -6.316 -17.094 1 77.44 48 ALA B N 1
ATOM 1350 C CA . ALA B 1 48 ? 3.936 -6.402 -16.734 1 77.44 48 ALA B CA 1
ATOM 1351 C C . ALA B 1 48 ? 4.285 -7.801 -16.234 1 77.44 48 ALA B C 1
ATOM 1353 O O . ALA B 1 48 ? 5.363 -8.32 -16.531 1 77.44 48 ALA B O 1
ATOM 1354 N N . VAL B 1 49 ? 3.42 -8.352 -15.422 1 72.62 49 VAL B N 1
ATOM 1355 C CA . VAL B 1 49 ? 3.65 -9.664 -14.836 1 72.62 49 VAL B CA 1
ATOM 1356 C C . VAL B 1 49 ? 3.607 -10.727 -15.938 1 72.62 49 VAL B C 1
ATOM 1358 O O . VAL B 1 49 ? 4.34 -11.719 -15.875 1 72.62 49 VAL B O 1
ATOM 1361 N N . SER B 1 50 ? 2.758 -10.531 -16.844 1 69.69 50 SER B N 1
ATOM 1362 C CA . SER B 1 50 ? 2.646 -11.477 -17.953 1 69.69 50 SER B CA 1
ATOM 1363 C C . SER B 1 50 ? 3.957 -11.578 -18.719 1 69.69 50 SER B C 1
ATOM 1365 O O . SER B 1 50 ? 4.266 -12.617 -19.297 1 69.69 50 SER B O 1
ATOM 1367 N N . ASP B 1 51 ? 4.707 -10.57 -18.547 1 71.62 51 ASP B N 1
ATOM 1368 C CA . ASP B 1 51 ? 5.922 -10.516 -19.359 1 71.62 51 ASP B CA 1
ATOM 1369 C C . ASP B 1 51 ? 7.164 -10.727 -18.5 1 71.62 51 ASP B C 1
ATOM 1371 O O . ASP B 1 51 ? 8.289 -10.695 -19 1 71.62 51 ASP B O 1
ATOM 1375 N N . THR B 1 52 ? 6.984 -10.852 -17.281 1 70.19 52 THR B N 1
ATOM 1376 C CA . THR B 1 52 ? 8.109 -10.977 -16.359 1 70.19 52 THR B CA 1
ATOM 1377 C C . THR B 1 52 ? 8.156 -12.383 -15.758 1 70.19 52 THR B C 1
ATOM 1379 O O . THR B 1 52 ? 7.113 -12.945 -15.406 1 70.19 52 THR B O 1
ATOM 1382 N N . PRO B 1 53 ? 9.375 -12.891 -15.789 1 73.38 53 PRO B N 1
ATOM 1383 C CA . PRO B 1 53 ? 9.469 -14.195 -15.125 1 73.38 53 PRO B CA 1
ATOM 1384 C C . PRO B 1 53 ? 8.922 -14.18 -13.703 1 73.38 53 PRO B C 1
ATOM 1386 O O . PRO B 1 53 ? 9.102 -13.195 -12.984 1 73.38 53 PRO B O 1
ATOM 1389 N N . ARG B 1 54 ? 8.328 -15.25 -13.406 1 80.25 54 ARG B N 1
ATOM 1390 C 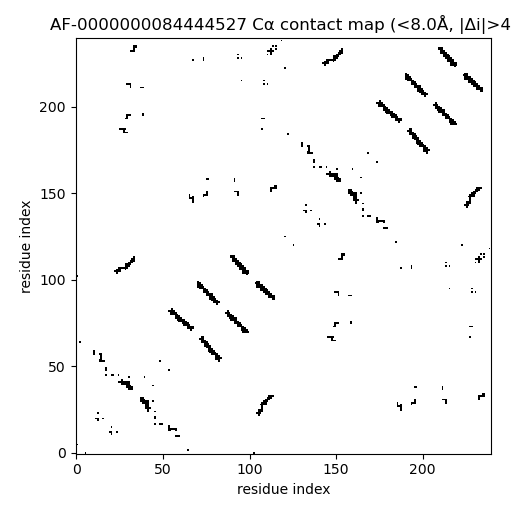CA . ARG B 1 54 ? 7.793 -15.391 -12.055 1 80.25 54 ARG B CA 1
ATOM 1391 C C . ARG B 1 54 ? 8.875 -15.828 -11.078 1 80.25 54 ARG B C 1
ATOM 1393 O O . ARG B 1 54 ? 9.883 -16.406 -11.484 1 80.25 54 ARG B O 1
ATOM 1400 N N . TRP B 1 55 ? 8.586 -15.414 -9.789 1 89.19 55 TRP B N 1
ATOM 1401 C CA . TRP B 1 55 ? 9.453 -15.922 -8.734 1 89.19 55 TRP B CA 1
ATOM 1402 C C . TRP B 1 55 ? 9.25 -17.422 -8.531 1 89.19 55 TRP B C 1
ATOM 1404 O O . TRP B 1 55 ? 8.117 -17.906 -8.586 1 89.19 55 TRP B O 1
ATOM 1414 N N . THR B 1 56 ? 10.305 -18.125 -8.305 1 90 56 THR B N 1
ATOM 1415 C CA . THR B 1 56 ? 10.219 -19.562 -8.094 1 90 56 THR B CA 1
ATOM 1416 C C . THR B 1 56 ? 9.805 -19.875 -6.652 1 90 56 THR B C 1
ATOM 1418 O O . THR B 1 56 ? 9.141 -20.875 -6.395 1 90 56 THR B O 1
ATOM 1421 N N . ARG B 1 57 ? 10.336 -19.016 -5.789 1 93.75 57 ARG B N 1
ATOM 1422 C CA . ARG B 1 57 ? 10.008 -19.172 -4.375 1 93.75 57 ARG B CA 1
ATOM 1423 C C . ARG B 1 57 ? 9.875 -17.812 -3.691 1 93.75 57 ARG B C 1
ATOM 1425 O O . ARG B 1 57 ? 10.555 -16.859 -4.059 1 93.75 57 ARG B O 1
ATOM 1432 N N . VAL B 1 58 ? 8.984 -17.812 -2.719 1 96.88 58 VAL B N 1
ATOM 1433 C CA . VAL B 1 58 ? 8.875 -16.625 -1.876 1 96.88 58 VAL B CA 1
ATOM 1434 C C . VAL B 1 58 ? 8.531 -17.031 -0.447 1 96.88 58 VAL B C 1
ATOM 1436 O O . VAL B 1 58 ? 7.762 -17.969 -0.232 1 96.88 58 VAL B O 1
ATOM 1439 N N . THR B 1 59 ? 9.188 -16.453 0.436 1 97.75 59 THR B N 1
ATOM 1440 C CA . THR B 1 59 ? 8.852 -16.594 1.85 1 97.75 59 THR B CA 1
ATOM 1441 C C . THR B 1 59 ? 8.281 -15.281 2.395 1 97.75 59 THR B C 1
ATOM 1443 O O . THR B 1 59 ? 8.859 -14.211 2.197 1 97.75 59 THR B O 1
ATOM 1446 N N . LEU B 1 60 ? 7.129 -15.367 2.957 1 98.12 60 LEU B N 1
ATOM 1447 C CA . LEU B 1 60 ? 6.492 -14.219 3.594 1 98.12 60 LEU B CA 1
ATOM 1448 C C . LEU B 1 60 ? 6.641 -14.289 5.109 1 98.12 60 LEU B C 1
ATOM 1450 O O . LEU B 1 60 ? 6.184 -15.242 5.738 1 98.12 60 LEU B O 1
ATOM 1454 N N . SER B 1 61 ? 7.254 -13.297 5.672 1 97.94 61 SER B N 1
ATOM 1455 C CA . SER B 1 61 ? 7.465 -13.234 7.113 1 97.94 61 SER B CA 1
ATOM 1456 C C . SER B 1 61 ? 6.988 -11.906 7.684 1 97.94 61 SER B C 1
ATOM 1458 O O . SER B 1 61 ? 6.5 -11.047 6.945 1 97.94 61 SER B O 1
ATOM 1460 N N . GLU B 1 62 ? 6.996 -11.797 9.117 1 96.69 62 GLU B N 1
ATOM 1461 C CA . GLU B 1 62 ? 6.508 -10.602 9.789 1 96.69 62 GLU B CA 1
ATOM 1462 C C . GLU B 1 62 ? 5.078 -10.273 9.375 1 96.69 62 GLU B C 1
ATOM 1464 O O . GLU B 1 62 ? 4.754 -9.117 9.094 1 96.69 62 GLU B O 1
ATOM 1469 N N . ARG B 1 63 ? 4.324 -11.289 9.305 1 98 63 ARG B N 1
ATOM 1470 C CA . ARG B 1 63 ? 2.988 -11.242 8.719 1 98 63 ARG B CA 1
ATOM 1471 C C . ARG B 1 63 ? 2.014 -10.523 9.648 1 98 63 ARG B C 1
ATOM 1473 O O . ARG B 1 63 ? 1.921 -10.844 10.836 1 98 63 ARG B O 1
ATOM 1480 N N . GLN B 1 64 ? 1.335 -9.57 9.156 1 98 64 GLN B N 1
ATOM 1481 C CA . GLN B 1 64 ? 0.245 -8.898 9.852 1 98 64 GLN B CA 1
ATOM 1482 C C . GLN B 1 64 ? -1.018 -8.859 9 1 98 64 GLN B C 1
ATOM 1484 O O . GLN B 1 64 ? -0.949 -8.602 7.793 1 98 64 GLN B O 1
ATOM 1489 N N . VAL B 1 65 ? -2.125 -9.203 9.586 1 98.38 65 VAL B N 1
ATOM 1490 C CA . VAL B 1 65 ? -3.432 -9.156 8.938 1 98.38 65 VAL B CA 1
ATOM 1491 C C . VAL B 1 65 ? -4.363 -8.234 9.727 1 98.38 65 VAL B C 1
ATOM 1493 O O . VAL B 1 65 ? -4.477 -8.352 10.945 1 98.38 65 VAL B O 1
ATOM 1496 N N . MET B 1 66 ? -4.973 -7.293 9.07 1 98.31 66 MET B N 1
ATOM 1497 C CA . MET B 1 66 ? -6.004 -6.441 9.648 1 98.31 66 MET B CA 1
ATOM 1498 C C . MET B 1 66 ? -7.297 -6.523 8.844 1 98.31 66 MET B C 1
ATOM 1500 O O . MET B 1 66 ? -7.266 -6.734 7.633 1 98.31 66 MET B O 1
ATOM 1504 N N . ARG B 1 67 ? -8.367 -6.449 9.57 1 98.06 67 ARG B N 1
ATOM 1505 C CA . ARG B 1 67 ? -9.703 -6.465 8.977 1 98.06 67 ARG B CA 1
ATOM 1506 C C . ARG B 1 67 ? -10.516 -5.258 9.422 1 98.06 67 ARG B C 1
ATOM 1508 O O . ARG B 1 67 ? -11.43 -5.387 10.242 1 98.06 67 ARG B O 1
ATOM 1515 N N . PRO B 1 68 ? -10.266 -4.09 8.742 1 97.25 68 PRO B N 1
ATOM 1516 C CA . PRO B 1 68 ? -10.867 -2.84 9.203 1 97.25 68 PRO B CA 1
ATOM 1517 C C . PRO B 1 68 ? -12.391 -2.826 9.039 1 97.25 68 PRO B C 1
ATOM 1519 O O . PRO B 1 68 ? -13.078 -2.076 9.734 1 97.25 68 PRO B O 1
ATOM 1522 N N . GLN B 1 69 ? -12.875 -3.578 8.109 1 95.25 69 GLN B N 1
ATOM 1523 C CA . GLN B 1 69 ? -14.305 -3.719 7.867 1 95.25 69 GLN B CA 1
ATOM 1524 C C . GLN B 1 69 ? -14.617 -5.031 7.156 1 95.25 69 GLN B C 1
ATOM 1526 O O . GLN B 1 69 ? -13.727 -5.648 6.57 1 95.25 69 GLN B O 1
ATOM 1531 N N . GLU B 1 70 ? -15.93 -5.363 7.277 1 94.62 70 GLU B N 1
ATOM 1532 C CA . GLU B 1 70 ? -16.344 -6.555 6.539 1 94.62 70 GLU B CA 1
ATOM 1533 C C . GLU B 1 70 ? -16.062 -6.402 5.047 1 94.62 70 GLU B C 1
ATOM 1535 O O . GLU B 1 70 ? -16.406 -5.383 4.441 1 94.62 70 GLU B O 1
ATOM 1540 N N . GLY B 1 71 ? -15.367 -7.363 4.473 1 96.5 71 GLY B N 1
ATOM 1541 C CA . GLY B 1 71 ? -15.094 -7.359 3.047 1 96.5 71 GLY B CA 1
ATOM 1542 C C . GLY B 1 71 ? -13.828 -6.605 2.686 1 96.5 71 GLY B C 1
ATOM 1543 O O . GLY B 1 71 ? -13.562 -6.348 1.508 1 96.5 71 GLY B O 1
ATOM 1544 N N . LEU B 1 72 ? -13.133 -6.23 3.703 1 97.88 72 LEU B N 1
ATOM 1545 C CA . LEU B 1 72 ? -11.891 -5.492 3.498 1 97.88 72 LEU B CA 1
ATOM 1546 C C . LEU B 1 72 ? -10.766 -6.066 4.355 1 97.88 72 LEU B C 1
ATOM 1548 O O . LEU B 1 72 ? -10.891 -6.129 5.582 1 97.88 72 LEU B O 1
ATOM 1552 N N . ILE B 1 73 ? -9.656 -6.496 3.717 1 98.38 73 ILE B N 1
ATOM 1553 C CA . ILE B 1 73 ? -8.5 -7.035 4.422 1 98.38 73 ILE B CA 1
ATOM 1554 C C . ILE B 1 73 ? -7.242 -6.273 4.004 1 98.38 73 ILE B C 1
ATOM 1556 O O . ILE B 1 73 ? -7.051 -5.98 2.822 1 98.38 73 ILE B O 1
ATOM 1560 N N . VAL B 1 74 ? -6.438 -5.922 4.91 1 98.75 74 VAL B N 1
ATOM 1561 C CA . VAL B 1 74 ? -5.121 -5.336 4.68 1 98.75 74 VAL B CA 1
ATOM 1562 C C . VAL B 1 74 ? -4.043 -6.242 5.273 1 98.75 74 VAL B C 1
ATOM 1564 O O . VAL B 1 74 ? -4.164 -6.699 6.41 1 98.75 74 VAL B O 1
ATOM 1567 N N . VAL B 1 75 ? -3.018 -6.5 4.504 1 98.81 75 VAL B N 1
ATOM 1568 C CA . VAL B 1 75 ? -1.919 -7.312 5.016 1 98.81 75 VAL B CA 1
ATOM 1569 C C . VAL B 1 75 ? -0.598 -6.566 4.832 1 98.81 75 VAL B C 1
ATOM 1571 O O . VAL B 1 75 ? -0.461 -5.75 3.92 1 98.81 75 VAL B O 1
ATOM 1574 N N . ALA B 1 76 ? 0.332 -6.793 5.656 1 98.75 76 ALA B N 1
ATOM 1575 C CA . ALA B 1 76 ? 1.72 -6.348 5.57 1 98.75 76 ALA B CA 1
ATOM 1576 C C . ALA B 1 76 ? 2.684 -7.48 5.906 1 98.75 76 ALA B C 1
ATOM 1578 O O . ALA B 1 76 ? 2.371 -8.352 6.723 1 98.75 76 ALA B O 1
ATOM 1579 N N . TYR B 1 77 ? 3.771 -7.449 5.289 1 98.62 77 TYR B N 1
ATOM 1580 C CA . TYR B 1 77 ? 4.711 -8.555 5.449 1 98.62 77 TYR B CA 1
ATOM 1581 C C . TYR B 1 77 ? 6.051 -8.227 4.805 1 98.62 77 TYR B C 1
ATOM 1583 O O . TYR B 1 77 ? 6.156 -7.281 4.02 1 98.62 77 TYR B O 1
ATOM 1591 N N . LYS B 1 78 ? 7.012 -9.016 5.16 1 98.38 78 LYS B N 1
ATOM 1592 C CA . LYS B 1 78 ? 8.297 -9.062 4.465 1 98.38 78 LYS B CA 1
ATOM 1593 C C . LYS B 1 78 ? 8.336 -10.211 3.459 1 98.38 78 LYS B C 1
ATOM 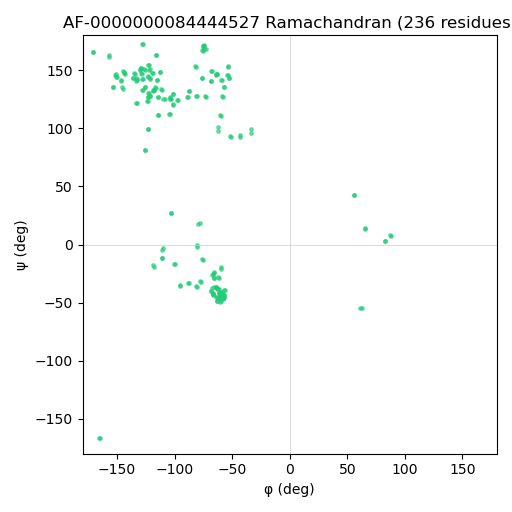1595 O O . LYS B 1 78 ? 8.039 -11.352 3.803 1 98.38 78 LYS B O 1
ATOM 1600 N N . ALA B 1 79 ? 8.609 -9.898 2.27 1 97.94 79 ALA B N 1
ATOM 1601 C CA . ALA B 1 79 ? 8.75 -10.898 1.215 1 97.94 79 ALA B CA 1
ATOM 1602 C C . ALA B 1 79 ? 10.219 -11.141 0.875 1 97.94 79 ALA B C 1
ATOM 1604 O O . ALA B 1 79 ? 10.977 -10.195 0.662 1 97.94 79 ALA B O 1
ATOM 1605 N N . GLU B 1 80 ? 10.648 -12.297 0.892 1 97.69 80 GLU B N 1
ATOM 1606 C CA . GLU B 1 80 ? 11.922 -12.758 0.345 1 97.69 80 GLU B CA 1
ATOM 1607 C C . GLU B 1 80 ? 11.711 -13.711 -0.823 1 97.69 80 GLU B C 1
ATOM 1609 O O . GLU B 1 80 ? 11.242 -14.836 -0.634 1 97.69 80 GLU B O 1
ATOM 1614 N N . ALA B 1 81 ? 12.07 -13.242 -2.002 1 95.69 81 ALA B N 1
ATOM 1615 C CA . ALA B 1 81 ? 11.758 -13.984 -3.221 1 95.69 81 ALA B CA 1
ATOM 1616 C C . ALA B 1 81 ? 13.039 -14.367 -3.963 1 95.69 81 ALA B C 1
ATOM 1618 O O . ALA B 1 81 ? 14.055 -13.672 -3.871 1 95.69 81 ALA B O 1
ATOM 1619 N N . GLU B 1 82 ? 12.938 -15.477 -4.574 1 94.75 82 GLU B N 1
ATOM 1620 C CA . GLU B 1 82 ? 14.055 -16 -5.355 1 94.75 82 GLU B CA 1
ATOM 1621 C C . GLU B 1 82 ? 13.594 -16.5 -6.723 1 94.75 82 GLU B C 1
ATOM 1623 O O . GLU B 1 82 ? 12.477 -17 -6.863 1 94.75 82 GLU B O 1
ATOM 1628 N N . ARG B 1 83 ? 14.383 -16.25 -7.691 1 90.12 83 ARG B N 1
ATOM 1629 C CA . ARG B 1 83 ? 14.211 -16.828 -9.023 1 90.12 83 ARG B CA 1
ATOM 1630 C C . ARG B 1 83 ? 15.562 -17.141 -9.664 1 90.12 83 ARG B C 1
ATOM 1632 O O . ARG B 1 83 ? 16.562 -16.516 -9.328 1 90.12 83 ARG B O 1
ATOM 1639 N N . GLU B 1 84 ? 15.5 -18.141 -10.438 1 85.5 84 GLU B N 1
ATOM 1640 C CA . GLU B 1 84 ? 16.734 -18.547 -11.086 1 85.5 84 GLU B CA 1
ATOM 1641 C C . GLU B 1 84 ? 17.344 -17.406 -11.891 1 85.5 84 GLU B C 1
ATOM 1643 O O . GLU B 1 84 ? 16.641 -16.688 -12.586 1 85.5 84 GLU B O 1
ATOM 1648 N N . GLY B 1 85 ? 18.688 -17.234 -11.75 1 85.75 85 GLY B N 1
ATOM 1649 C CA . GLY B 1 85 ? 19.422 -16.297 -12.578 1 85.75 85 GLY B CA 1
ATOM 1650 C C . GLY B 1 85 ? 19.344 -14.875 -12.062 1 85.75 85 GLY B C 1
ATOM 1651 O O . GLY B 1 85 ? 19.797 -13.938 -12.727 1 85.75 85 GLY B O 1
ATOM 1652 N N . SER B 1 86 ? 18.703 -14.688 -10.93 1 84 86 SER B N 1
ATOM 1653 C CA . SER B 1 86 ? 18.594 -13.344 -10.375 1 84 86 SER B CA 1
ATOM 1654 C C . SER B 1 86 ? 19.016 -13.32 -8.906 1 84 86 SER B C 1
ATOM 1656 O O . SER B 1 86 ? 19.016 -14.352 -8.234 1 84 86 SER B O 1
ATOM 1658 N N . GLN B 1 87 ? 19.5 -12.172 -8.469 1 89.94 87 GLN B N 1
ATOM 1659 C CA . GLN B 1 87 ? 19.75 -11.992 -7.043 1 89.94 87 GLN B CA 1
ATOM 1660 C C . GLN B 1 87 ? 18.453 -12.062 -6.238 1 89.94 87 GLN B C 1
ATOM 1662 O O . GLN B 1 87 ? 17.391 -11.648 -6.719 1 89.94 87 GLN B O 1
ATOM 1667 N N . PRO B 1 88 ? 18.594 -12.602 -5.051 1 93.38 88 PRO B N 1
ATOM 1668 C CA . PRO B 1 88 ? 17.406 -12.602 -4.184 1 93.38 88 PRO B CA 1
ATOM 1669 C C . PRO B 1 88 ? 16.797 -11.211 -4.012 1 93.38 88 PRO B C 1
ATOM 1671 O O . PRO B 1 88 ? 17.516 -10.211 -4.09 1 93.38 88 PRO B O 1
ATOM 1674 N N . TYR B 1 89 ? 15.531 -11.234 -3.898 1 94.31 89 TYR B N 1
ATOM 1675 C CA . TYR B 1 89 ? 14.773 -9.992 -3.771 1 94.31 89 TYR B CA 1
ATOM 1676 C C . TYR B 1 89 ? 14.102 -9.906 -2.41 1 94.31 89 TYR B C 1
ATOM 1678 O O . TYR B 1 89 ? 13.461 -10.859 -1.965 1 94.31 89 TYR B O 1
ATOM 1686 N N . VAL B 1 90 ? 14.328 -8.797 -1.69 1 96.44 90 VAL B N 1
ATOM 1687 C CA . VAL B 1 90 ? 13.711 -8.555 -0.392 1 96.44 90 VAL B CA 1
ATOM 1688 C C . VAL B 1 90 ? 12.938 -7.242 -0.423 1 96.44 90 VAL B C 1
ATOM 1690 O O . VAL B 1 90 ? 13.453 -6.219 -0.876 1 96.44 90 VAL B O 1
ATOM 1693 N N . ALA B 1 91 ? 11.711 -7.309 0.03 1 97.19 91 ALA B N 1
ATOM 1694 C CA . ALA B 1 91 ? 10.898 -6.098 0.131 1 97.19 91 ALA B CA 1
ATOM 1695 C C . ALA B 1 91 ? 9.875 -6.219 1.253 1 97.19 91 ALA B C 1
ATOM 1697 O O . ALA B 1 91 ? 9.445 -7.324 1.594 1 97.19 91 ALA B O 1
ATOM 1698 N N . HIS B 1 92 ? 9.57 -5.168 1.896 1 98.38 92 HIS B N 1
ATOM 1699 C CA . HIS B 1 92 ? 8.391 -5.074 2.746 1 98.38 92 HIS B CA 1
ATOM 1700 C C . HIS B 1 92 ? 7.168 -4.633 1.943 1 98.38 92 HIS B C 1
ATOM 1702 O O . HIS B 1 92 ? 7.246 -3.686 1.158 1 98.38 92 HIS B O 1
ATOM 1708 N N . CYS B 1 93 ? 6.055 -5.371 2.137 1 98.56 93 CYS B N 1
ATOM 1709 C CA . CYS B 1 93 ? 4.926 -5.199 1.226 1 98.56 93 CYS B CA 1
ATOM 1710 C C . CYS B 1 93 ? 3.631 -4.98 1.997 1 98.56 93 CYS B C 1
ATOM 1712 O O . CYS B 1 93 ? 3.502 -5.426 3.141 1 98.56 93 CYS B O 1
ATOM 1714 N N . THR B 1 94 ? 2.756 -4.254 1.355 1 98.75 94 THR B N 1
ATOM 1715 C CA . THR B 1 94 ? 1.354 -4.301 1.751 1 98.75 94 THR B CA 1
ATOM 1716 C C . THR B 1 94 ? 0.476 -4.73 0.579 1 98.75 94 THR B C 1
ATOM 1718 O O . THR B 1 94 ? 0.835 -4.523 -0.582 1 98.75 94 THR B O 1
ATOM 1721 N N . SER B 1 95 ? -0.625 -5.375 0.88 1 98.62 95 SER B N 1
ATOM 1722 C CA . SER B 1 95 ? -1.727 -5.605 -0.049 1 98.62 95 SER B CA 1
ATOM 1723 C C . SER B 1 95 ? -3.074 -5.348 0.618 1 98.62 95 SER B C 1
ATOM 1725 O O . SER B 1 95 ? -3.246 -5.621 1.808 1 98.62 95 SER B O 1
ATOM 1727 N N . THR B 1 96 ? -4.031 -4.793 -0.124 1 98.69 96 THR B N 1
ATOM 1728 C CA . THR B 1 96 ? -5.418 -4.625 0.303 1 98.69 96 THR B CA 1
ATOM 1729 C C . THR B 1 96 ? -6.363 -5.406 -0.604 1 98.69 96 THR B C 1
ATOM 1731 O O . THR B 1 96 ? -6.258 -5.332 -1.83 1 98.69 96 THR B O 1
ATOM 1734 N N . TYR B 1 97 ? -7.277 -6.148 0.062 1 98.06 97 TYR B N 1
ATOM 1735 C CA . TYR B 1 97 ? -8.258 -6.957 -0.659 1 98.06 97 TYR B CA 1
ATOM 1736 C C . TYR B 1 97 ? -9.672 -6.449 -0.41 1 98.06 97 TYR B C 1
ATOM 1738 O O . TYR B 1 97 ? -10.016 -6.074 0.713 1 98.06 97 TYR B O 1
ATOM 1746 N N . ARG B 1 98 ? -10.422 -6.492 -1.45 1 97.81 98 A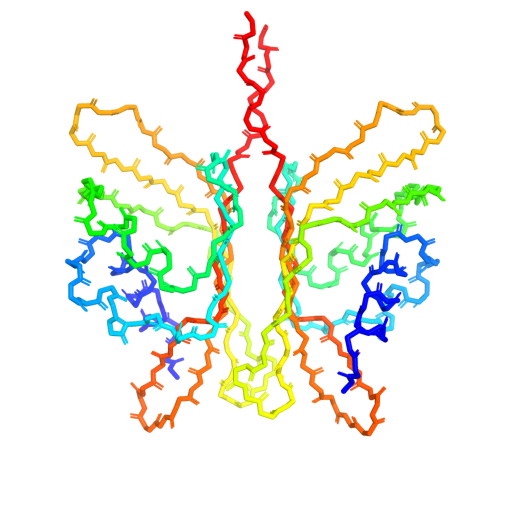RG B N 1
ATOM 1747 C CA . ARG B 1 98 ? -11.859 -6.344 -1.27 1 97.81 98 ARG B CA 1
ATOM 1748 C C . ARG B 1 98 ? -12.594 -7.637 -1.611 1 97.81 98 ARG B C 1
ATOM 1750 O O . ARG B 1 98 ? -12.172 -8.383 -2.502 1 97.81 98 ARG B O 1
ATOM 1757 N N . ARG B 1 99 ? -13.664 -7.812 -0.912 1 96.81 99 ARG B N 1
ATOM 1758 C CA . ARG B 1 99 ? -14.508 -8.969 -1.189 1 96.81 99 ARG B CA 1
ATOM 1759 C C . ARG B 1 99 ? -15.547 -8.641 -2.256 1 96.81 99 ARG B C 1
ATOM 1761 O O . ARG B 1 99 ? -16.25 -7.637 -2.158 1 96.81 99 ARG B O 1
ATOM 1768 N N . LEU B 1 100 ? -15.609 -9.445 -3.289 1 94.38 100 LEU B N 1
ATOM 1769 C CA . LEU B 1 100 ? -16.594 -9.273 -4.344 1 94.38 100 LEU B CA 1
ATOM 1770 C C . LEU B 1 100 ? -17.828 -10.148 -4.098 1 94.38 100 LEU B C 1
ATOM 1772 O O . LEU B 1 100 ? -18.938 -9.812 -4.512 1 94.38 100 LEU B O 1
ATOM 1776 N N . GLY B 1 101 ? -17.625 -11.258 -3.584 1 91.38 101 GLY B N 1
ATOM 1777 C CA . GLY B 1 101 ? -18.656 -12.242 -3.287 1 91.38 101 GLY B CA 1
ATOM 1778 C C . GLY B 1 101 ? -18.172 -13.336 -2.342 1 91.38 101 GLY B C 1
ATOM 1779 O O . GLY B 1 101 ? -17.156 -13.172 -1.67 1 91.38 101 GLY B O 1
ATOM 1780 N N . HIS B 1 102 ? -18.984 -14.336 -2.318 1 89 102 HIS B N 1
ATOM 1781 C CA . HIS B 1 102 ? -18.641 -15.414 -1.398 1 89 102 HIS B CA 1
ATOM 1782 C C . HIS B 1 102 ? -17.281 -16.016 -1.749 1 89 102 HIS B C 1
ATOM 1784 O O . HIS B 1 102 ? -17.109 -16.578 -2.832 1 89 102 HIS B O 1
ATOM 1790 N N . GLU B 1 103 ? -16.234 -15.828 -0.909 1 86.69 103 GLU B N 1
ATOM 1791 C CA . GLU B 1 103 ? -14.883 -16.359 -1.003 1 86.69 103 GLU B CA 1
ATOM 1792 C C . GLU B 1 103 ? -14.156 -15.805 -2.227 1 86.69 103 GLU B C 1
ATOM 1794 O O . GLU B 1 103 ? -13.227 -16.422 -2.74 1 86.69 103 GLU B O 1
ATOM 1799 N N . GLU B 1 104 ? -14.695 -14.781 -2.846 1 93.81 104 GLU B N 1
ATOM 1800 C CA . GLU B 1 104 ? -14.055 -14.133 -3.984 1 93.81 104 GLU B CA 1
ATOM 1801 C C . GLU B 1 104 ? -13.43 -12.797 -3.578 1 93.81 104 GLU B C 1
ATOM 1803 O O . GLU B 1 104 ? -14.141 -11.852 -3.227 1 93.81 104 GLU B O 1
ATOM 1808 N N . TRP B 1 105 ? -12.133 -12.781 -3.627 1 95.88 105 TRP B N 1
ATOM 1809 C CA . TRP B 1 105 ? -11.375 -11.609 -3.201 1 95.88 105 TRP B CA 1
ATOM 1810 C C . TRP B 1 105 ? -10.508 -11.086 -4.336 1 95.88 105 TRP B C 1
ATOM 1812 O O . TRP B 1 105 ? -10 -11.859 -5.148 1 95.88 105 TRP B O 1
ATOM 1822 N N . ARG B 1 106 ? -10.367 -9.789 -4.434 1 96.88 106 ARG B N 1
ATOM 1823 C CA . ARG B 1 106 ? -9.484 -9.148 -5.406 1 96.88 106 ARG B CA 1
ATOM 1824 C C . ARG B 1 106 ? -8.57 -8.141 -4.734 1 96.88 106 ARG B C 1
ATOM 1826 O O . ARG B 1 106 ? -8.977 -7.449 -3.795 1 96.88 106 ARG B O 1
ATOM 1833 N N . VAL B 1 107 ? -7.414 -8.062 -5.312 1 97.5 107 VAL B N 1
ATOM 1834 C CA . VAL B 1 107 ? -6.441 -7.09 -4.82 1 97.5 107 VAL B CA 1
ATOM 1835 C C . VAL B 1 107 ? -6.762 -5.711 -5.395 1 97.5 107 VAL B C 1
ATOM 1837 O O . VAL B 1 107 ? -6.91 -5.555 -6.609 1 97.5 107 VAL B O 1
ATOM 1840 N N . VAL B 1 108 ? -6.867 -4.688 -4.48 1 98.31 108 VAL B N 1
ATOM 1841 C CA . VAL B 1 108 ? -7.148 -3.334 -4.949 1 98.31 108 VAL B CA 1
ATOM 1842 C C . VAL B 1 108 ? -5.922 -2.449 -4.738 1 98.31 108 VAL B C 1
ATOM 1844 O O . VAL B 1 108 ? -5.859 -1.332 -5.258 1 98.31 108 VAL B O 1
ATOM 1847 N N . GLN B 1 109 ? -4.969 -2.916 -4.016 1 98.44 109 GLN B N 1
ATOM 1848 C CA . GLN B 1 109 ? -3.729 -2.199 -3.75 1 98.44 109 GLN B CA 1
ATOM 1849 C C . GLN B 1 109 ? -2.586 -3.166 -3.453 1 98.44 109 GLN B C 1
ATOM 1851 O O . GLN B 1 109 ? -2.77 -4.152 -2.734 1 98.44 109 GLN B O 1
ATOM 1856 N N . HIS B 1 110 ? -1.443 -2.965 -4 1 98 110 HIS B N 1
ATOM 1857 C CA . HIS B 1 110 ? -0.217 -3.678 -3.656 1 98 110 HIS B CA 1
ATOM 1858 C C . HIS B 1 110 ? 1.002 -2.771 -3.797 1 98 110 HIS B C 1
ATOM 1860 O O . HIS B 1 110 ? 1.082 -1.97 -4.73 1 98 110 HIS B O 1
ATOM 1866 N N . GLN B 1 111 ? 1.886 -2.926 -2.891 1 98.19 111 GLN B N 1
ATOM 1867 C CA . GLN B 1 111 ? 3.092 -2.107 -2.965 1 98.19 111 GLN B CA 1
ATOM 1868 C C . GLN B 1 111 ? 4.289 -2.832 -2.357 1 98.19 111 GLN B C 1
ATOM 1870 O O . GLN B 1 111 ? 4.141 -3.584 -1.391 1 98.19 111 GLN B O 1
ATOM 1875 N N . GLN B 1 112 ? 5.473 -2.605 -2.99 1 97.06 112 GLN B N 1
ATOM 1876 C CA . GLN B 1 112 ? 6.719 -3.221 -2.545 1 97.06 112 GLN B CA 1
ATOM 1877 C C . GLN B 1 112 ? 7.773 -2.164 -2.229 1 97.06 112 GLN B C 1
ATOM 1879 O O . GLN B 1 112 ? 8.047 -1.292 -3.055 1 97.06 112 GLN B O 1
ATOM 1884 N N . THR B 1 113 ? 8.336 -2.232 -1.063 1 97.31 113 THR B N 1
ATOM 1885 C CA . THR B 1 113 ? 9.367 -1.31 -0.604 1 97.31 113 THR B CA 1
ATOM 1886 C C . THR B 1 113 ? 10.633 -2.066 -0.199 1 97.31 113 THR B C 1
ATOM 1888 O O . THR B 1 113 ? 10.711 -2.598 0.911 1 97.31 113 THR B O 1
ATOM 1891 N N . PRO B 1 114 ? 11.633 -2.1 -1.093 1 95.69 114 PRO B N 1
ATOM 1892 C CA . PRO B 1 114 ? 12.922 -2.662 -0.675 1 95.69 114 PRO B CA 1
ATOM 1893 C C . PRO B 1 114 ? 13.578 -1.858 0.443 1 95.69 114 PRO B C 1
ATOM 1895 O O . PRO B 1 114 ? 13.359 -0.649 0.55 1 95.69 114 PRO B O 1
ATOM 1898 N N . PRO B 1 115 ? 14.297 -2.572 1.324 1 91.38 115 PRO B N 1
ATOM 1899 C CA . PRO B 1 115 ? 15.062 -1.788 2.297 1 91.38 115 PRO B CA 1
ATOM 1900 C C . PRO B 1 115 ? 16.062 -0.85 1.638 1 91.38 115 PRO B C 1
ATOM 1902 O O . PRO B 1 115 ? 16.594 -1.158 0.564 1 91.38 115 PRO B O 1
ATOM 1905 N N . LEU B 1 116 ? 16.203 0.349 2.195 1 83.62 116 LEU B N 1
ATOM 1906 C CA . LEU B 1 116 ? 17.172 1.299 1.647 1 83.62 116 LEU B CA 1
ATOM 1907 C C . LEU B 1 116 ? 18.594 0.753 1.746 1 83.62 116 LEU B C 1
ATOM 1909 O O . LEU B 1 116 ? 18.953 0.149 2.756 1 83.62 116 LEU B O 1
ATOM 1913 N N . THR B 1 117 ? 19.141 0.177 0.689 1 61.97 117 THR B N 1
ATOM 1914 C CA . THR B 1 117 ? 20.516 -0.277 0.727 1 61.97 117 THR B CA 1
ATOM 1915 C C . THR B 1 117 ? 21.438 0.84 1.209 1 61.97 117 THR B C 1
ATOM 1917 O O . THR B 1 117 ? 21.359 1.972 0.727 1 61.97 11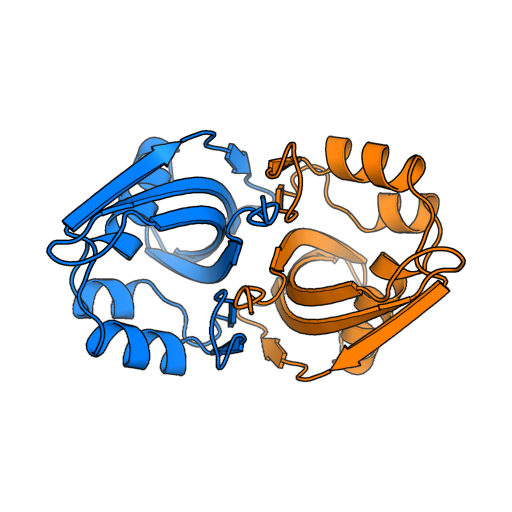7 THR B O 1
ATOM 1920 N N . VAL B 1 118 ? 21.766 0.941 2.559 1 46.28 118 VAL B N 1
ATOM 1921 C CA . VAL B 1 118 ? 22.875 1.82 2.934 1 46.28 118 VAL B CA 1
ATOM 1922 C C . VAL B 1 118 ? 24.031 1.627 1.968 1 46.28 118 VAL B C 1
ATOM 1924 O O . VAL B 1 118 ? 24.547 0.516 1.821 1 46.28 118 VAL B O 1
ATOM 1927 N N . GLY B 1 119 ? 24.25 2.354 0.897 1 33.59 119 GLY B N 1
ATOM 1928 C CA . GLY B 1 119 ? 25.578 2.346 0.288 1 33.59 119 GLY B CA 1
ATOM 1929 C C . GLY B 1 119 ? 26.688 2.193 1.298 1 33.59 119 GLY B C 1
ATOM 1930 O O . GLY B 1 119 ? 26.75 2.93 2.283 1 33.59 119 GLY B O 1
ATOM 1931 N N . GLY B 1 120 ? 27.203 0.969 1.453 1 28.84 120 GLY B N 1
ATOM 1932 C CA . GLY B 1 120 ? 28.594 0.939 1.901 1 28.84 120 GLY B CA 1
ATOM 1933 C C . GLY B 1 120 ? 29.438 2.031 1.282 1 28.84 120 GLY B C 1
ATOM 1934 O O . GLY B 1 120 ? 29.156 2.496 0.177 1 28.84 120 GLY B O 1
#

Foldseek 3Di:
DDPVVVVVLVQCCQAPALVSVLQAADQQAWEAEPDPPRIDGSVRVSVVRNVDDGFNDKDWAPWDWDDPDVQKIKIWTWIWTHDPPDDIDIWIKMWMWGHPDDVRIHTRYMYTHGDDPPPD/DDPVVVVVLVQCCQAPALVSVLQAADQQAWEAEPDPPRIDGSVRVSVVRNVDDGFNDKDWAPWDWDDPDVQKIKIWTWIWTHDPPDDIDIWIKMWMWGHPDDVRIHTRYMYTHGDDPPDD

Solvent-accessible surface area (backbone atoms only — not comparable to full-atom values): 12822 Å² total; per-residue (Å²): 131,56,71,69,57,51,51,52,52,55,51,38,66,54,50,47,54,57,66,60,42,50,71,34,45,27,82,48,13,44,34,36,45,50,51,87,83,31,66,34,45,27,63,55,44,46,54,49,50,65,72,40,86,63,36,76,42,70,48,78,37,80,72,43,80,30,65,78,42,94,54,34,41,35,37,37,30,35,40,43,32,35,34,91,96,52,78,72,42,60,28,42,32,43,41,31,34,38,53,78,50,93,96,36,60,26,33,39,33,37,36,36,21,47,64,65,75,73,77,124,130,56,69,68,57,50,50,51,52,55,52,38,66,52,50,45,54,57,68,60,42,51,71,33,45,28,80,49,12,44,34,37,44,50,51,87,84,31,66,34,44,27,63,56,45,46,55,50,49,63,72,40,85,61,36,75,42,72,47,78,38,82,73,44,80,29,66,78,43,94,55,32,40,36,36,35,29,34,40,42,33,35,34,90,98,52,75,72,43,59,26,43,34,42,41,32,35,39,53,80,50,93,95,35,59,25,32,40,33,38,38,40,22,47,64,67,74,74,79,124